Protein AF-A0A151IKV0-F1 (afdb_monomer)

Radius of gyration: 39.83 Å; Cα contacts (8 Å, |Δi|>4): 94; chains: 1; bounding box: 107×79×113 Å

Structure (mmCIF, N/CA/C/O backbone):
data_AF-A0A151IKV0-F1
#
_entry.id   AF-A0A151IKV0-F1
#
loop_
_atom_site.group_PDB
_atom_site.id
_atom_site.type_symbol
_atom_site.label_atom_id
_atom_site.label_alt_id
_atom_site.label_comp_id
_atom_site.label_asym_id
_atom_site.label_entity_id
_atom_site.label_seq_id
_atom_site.pdbx_PDB_ins_code
_atom_site.Cartn_x
_atom_site.Cartn_y
_atom_site.Cartn_z
_atom_site.occupancy
_atom_site.B_iso_or_equiv
_atom_site.auth_seq_id
_atom_site.auth_comp_id
_atom_site.auth_asym_id
_atom_site.auth_atom_id
_atom_site.pdbx_PDB_model_num
ATOM 1 N N . MET A 1 1 ? 5.203 -33.123 4.980 1.00 33.41 1 MET A N 1
ATOM 2 C CA . MET A 1 1 ? 4.782 -33.097 6.396 1.00 33.41 1 MET A CA 1
ATOM 3 C C . MET A 1 1 ? 3.409 -32.440 6.416 1.00 33.41 1 MET A C 1
ATOM 5 O O . MET A 1 1 ? 3.315 -31.278 6.049 1.00 33.41 1 MET A O 1
ATOM 9 N N . TRP A 1 2 ? 2.352 -33.216 6.655 1.00 22.55 2 TRP A N 1
ATOM 10 C CA . TRP A 1 2 ? 0.959 -32.755 6.592 1.00 22.55 2 TRP A CA 1
ATOM 11 C C . TRP A 1 2 ? 0.436 -32.568 8.014 1.00 22.55 2 TRP A C 1
ATOM 13 O O . TRP A 1 2 ? 0.646 -33.454 8.839 1.00 22.55 2 TRP A O 1
ATOM 23 N N . TYR A 1 3 ? -0.274 -31.471 8.279 1.00 24.66 3 TYR A N 1
ATOM 24 C CA . TYR A 1 3 ? -1.087 -31.336 9.486 1.00 24.66 3 TYR A CA 1
ATOM 25 C C . TYR A 1 3 ? -2.562 -31.174 9.124 1.00 24.66 3 TYR A C 1
ATOM 27 O O . TYR A 1 3 ? -2.948 -30.287 8.365 1.00 24.66 3 TYR A O 1
ATOM 35 N N . ARG A 1 4 ? -3.355 -32.087 9.694 1.00 24.44 4 ARG A N 1
ATOM 36 C CA . ARG A 1 4 ? -4.807 -32.025 9.876 1.00 24.44 4 ARG A CA 1
ATOM 37 C C . ARG A 1 4 ? -5.132 -30.881 10.834 1.00 24.44 4 ARG A C 1
ATOM 39 O O . ARG A 1 4 ? -4.551 -30.822 11.914 1.00 24.44 4 ARG A O 1
ATOM 46 N N . ILE A 1 5 ? -6.113 -30.060 10.483 1.00 29.44 5 ILE A N 1
ATOM 47 C CA . ILE A 1 5 ? -6.847 -29.228 11.437 1.00 29.44 5 ILE A CA 1
ATOM 48 C C . ILE A 1 5 ? -8.252 -29.825 11.488 1.00 29.44 5 ILE A C 1
ATOM 50 O O . ILE A 1 5 ? -8.941 -29.850 10.473 1.00 29.44 5 ILE A O 1
ATOM 54 N N . ASN A 1 6 ? -8.611 -30.390 12.641 1.00 31.17 6 ASN A N 1
ATOM 55 C CA . ASN A 1 6 ? -9.988 -30.747 12.961 1.00 31.17 6 ASN A CA 1
ATOM 56 C C . ASN A 1 6 ? -10.741 -29.479 13.375 1.00 31.17 6 ASN A C 1
ATOM 58 O O . ASN A 1 6 ? -10.210 -28.643 14.108 1.00 31.17 6 ASN A O 1
ATOM 62 N N . ASP A 1 7 ? -11.976 -29.393 12.897 1.00 40.66 7 ASP A N 1
ATOM 63 C CA . ASP A 1 7 ? -12.963 -28.355 13.158 1.00 40.66 7 ASP A CA 1
ATOM 64 C C . ASP A 1 7 ? -13.364 -28.260 14.636 1.00 40.66 7 ASP A C 1
ATOM 66 O O . ASP A 1 7 ? -13.471 -29.276 15.323 1.00 40.66 7 ASP A O 1
ATOM 70 N N . ASN A 1 8 ? -13.614 -27.028 15.101 1.00 41.25 8 ASN A N 1
ATOM 71 C CA . ASN A 1 8 ? -14.858 -26.615 15.773 1.00 41.25 8 ASN A CA 1
ATOM 72 C C . ASN A 1 8 ? -14.721 -25.184 16.323 1.00 41.25 8 ASN A C 1
ATOM 74 O O . ASN A 1 8 ? -14.393 -24.991 17.490 1.00 41.25 8 ASN A O 1
ATOM 78 N N . ASN A 1 9 ? -14.936 -24.184 15.457 1.00 38.50 9 ASN A N 1
ATOM 79 C CA . ASN A 1 9 ? -15.701 -22.953 15.732 1.00 38.50 9 ASN A CA 1
ATOM 80 C C . ASN A 1 9 ? -15.569 -21.964 14.553 1.00 38.50 9 ASN A C 1
ATOM 82 O O . ASN A 1 9 ? -14.450 -21.598 14.189 1.00 38.50 9 ASN A O 1
ATOM 86 N N . PRO A 1 10 ? -16.673 -21.479 13.955 1.00 36.62 10 PRO A N 1
ATOM 87 C CA . PRO A 1 10 ? -16.605 -20.447 12.929 1.00 36.62 10 PRO A CA 1
ATOM 88 C C . PRO A 1 10 ? -16.342 -19.080 13.573 1.00 36.62 10 PRO A C 1
ATOM 90 O O . PRO A 1 10 ? -17.184 -18.541 14.292 1.00 36.62 10 PRO A O 1
ATOM 93 N N . ILE A 1 11 ? -15.185 -18.484 13.282 1.00 31.03 11 ILE A N 1
ATOM 94 C CA . ILE A 1 11 ? -14.929 -17.070 13.578 1.00 31.03 11 ILE A CA 1
ATOM 95 C C . ILE A 1 11 ? -15.827 -16.241 12.651 1.00 31.03 11 ILE A C 1
ATOM 97 O O . ILE A 1 11 ? -15.642 -16.225 11.431 1.00 31.03 11 ILE A O 1
ATOM 101 N N . LYS A 1 12 ? -16.833 -15.568 13.221 1.00 33.03 12 LYS A N 1
ATOM 102 C CA . LYS A 1 12 ? -17.686 -14.623 12.492 1.00 33.03 12 LYS A CA 1
ATOM 103 C C . LYS A 1 12 ? -16.872 -13.380 12.125 1.00 33.03 12 LYS A C 1
ATOM 105 O O . LYS A 1 12 ? -16.286 -12.720 12.976 1.00 33.03 12 LYS A O 1
ATOM 110 N N . ILE A 1 13 ? -16.860 -13.058 10.834 1.00 36.31 13 ILE A N 1
ATOM 111 C CA . ILE A 1 13 ? -16.221 -11.875 10.241 1.00 36.31 13 ILE A CA 1
ATOM 112 C C . ILE A 1 13 ? -17.125 -10.649 10.477 1.00 36.31 13 ILE A C 1
ATOM 114 O O . ILE A 1 13 ? -17.682 -10.089 9.535 1.00 36.31 13 ILE A O 1
ATOM 118 N N . SER A 1 14 ? -17.344 -10.262 11.734 1.00 35.88 14 SER A N 1
ATOM 119 C CA . SER A 1 14 ? -18.057 -9.018 12.082 1.00 35.88 14 SER A CA 1
ATOM 120 C C . SER A 1 14 ? -17.182 -7.984 12.793 1.00 35.88 14 SER A C 1
ATOM 122 O O . SER A 1 14 ? -17.560 -6.816 12.837 1.00 35.88 14 SER A O 1
ATOM 124 N N . ASP A 1 15 ? -15.983 -8.352 13.256 1.00 39.25 15 ASP A N 1
ATOM 125 C CA . ASP A 1 15 ? -15.316 -7.568 14.308 1.00 39.25 15 ASP A CA 1
ATOM 126 C C . ASP A 1 15 ? -14.008 -6.874 13.886 1.00 39.25 15 ASP A C 1
ATOM 128 O O . ASP A 1 15 ? -13.234 -6.435 14.731 1.00 39.25 15 ASP A O 1
ATOM 132 N N . LEU A 1 16 ? -13.757 -6.676 12.587 1.00 39.28 16 LEU A N 1
ATOM 133 C CA . LEU A 1 16 ? -12.700 -5.755 12.141 1.00 39.28 16 LEU A CA 1
ATOM 134 C C . LEU A 1 16 ? -13.281 -4.535 11.421 1.00 39.28 16 LEU A C 1
ATOM 136 O O . LEU A 1 16 ? -13.341 -4.469 10.195 1.00 39.28 16 LEU A O 1
ATOM 140 N N . LYS A 1 17 ? -13.665 -3.528 12.215 1.00 38.53 17 LYS A N 1
ATOM 141 C CA . LYS A 1 17 ? -13.793 -2.136 11.767 1.00 38.53 17 LYS A CA 1
ATOM 142 C C . LYS A 1 17 ? -12.600 -1.333 12.283 1.00 38.53 17 LYS A C 1
ATOM 144 O O . LYS A 1 17 ? -12.470 -1.093 13.479 1.00 38.53 17 LYS A O 1
ATOM 149 N N . THR A 1 18 ? -11.760 -0.852 11.372 1.00 35.47 18 THR A N 1
ATOM 150 C CA . THR A 1 18 ? -10.941 0.341 11.621 1.00 35.47 18 THR A CA 1
ATOM 151 C C . THR A 1 18 ? -10.770 1.117 10.318 1.00 35.47 18 THR A C 1
ATOM 153 O O . THR A 1 18 ? -9.923 0.807 9.490 1.00 35.47 18 THR A O 1
ATOM 156 N N . SER A 1 19 ? -11.625 2.121 10.128 1.00 30.11 19 SER A N 1
ATOM 157 C CA . SER A 1 19 ? -11.335 3.326 9.348 1.00 30.11 19 SER A CA 1
ATOM 158 C C . SER A 1 19 ? -12.252 4.432 9.868 1.00 30.11 19 SER A C 1
ATOM 160 O O . SER A 1 19 ? -13.460 4.232 10.002 1.00 30.11 19 SER A O 1
ATOM 162 N N . ILE A 1 20 ? -11.652 5.555 10.250 1.00 41.28 20 ILE A N 1
ATOM 163 C CA . ILE A 1 20 ? -12.289 6.683 10.931 1.00 41.28 20 ILE A CA 1
ATOM 164 C C . ILE A 1 20 ? -13.058 7.506 9.891 1.00 41.28 20 ILE A C 1
ATOM 166 O O . ILE A 1 20 ? -12.527 8.433 9.298 1.00 41.28 20 ILE A O 1
ATOM 170 N N . TYR A 1 21 ? -14.311 7.125 9.666 1.00 35.66 21 TYR A N 1
ATOM 171 C CA . TYR A 1 21 ? -15.413 8.002 9.276 1.00 35.66 21 TYR A CA 1
ATOM 172 C C . TYR A 1 21 ? -16.623 7.491 10.058 1.00 35.66 21 TYR A C 1
ATOM 174 O O . TYR A 1 21 ? -16.994 6.321 9.936 1.00 35.66 21 TYR A O 1
ATOM 182 N N . VAL A 1 22 ? -17.187 8.328 10.930 1.00 36.97 22 VAL A N 1
ATOM 183 C CA . VAL A 1 22 ? -18.320 7.952 11.784 1.00 36.97 22 VAL A CA 1
ATOM 184 C C . VAL A 1 22 ? -19.555 7.788 10.894 1.00 36.97 22 VAL A C 1
ATOM 186 O O . VAL A 1 22 ? -20.248 8.745 10.571 1.00 36.97 22 VAL A O 1
ATOM 189 N N . ARG A 1 23 ? -19.799 6.556 10.441 1.00 37.91 23 ARG A N 1
ATOM 190 C CA . ARG A 1 23 ? -21.009 6.160 9.717 1.00 37.91 23 ARG A CA 1
ATOM 191 C C . ARG A 1 23 ? -22.107 5.887 10.743 1.00 37.91 23 ARG A C 1
ATOM 193 O O . ARG A 1 23 ? -22.170 4.785 11.288 1.00 37.91 23 ARG A O 1
ATOM 200 N N . LEU A 1 24 ? -22.948 6.882 11.012 1.00 40.03 24 LEU A N 1
ATOM 201 C CA . LEU A 1 24 ? -24.154 6.715 11.823 1.00 40.03 24 LEU A CA 1
ATOM 202 C C . LEU A 1 24 ? -25.230 6.051 10.966 1.00 40.03 24 LEU A C 1
ATOM 204 O O . LEU A 1 24 ? -25.897 6.699 10.169 1.00 40.03 24 LEU A O 1
ATOM 208 N N . LYS A 1 25 ? -25.379 4.738 11.117 1.00 35.44 25 LYS A N 1
ATOM 209 C CA . LYS A 1 25 ? -26.582 4.030 10.684 1.00 35.44 25 LYS A CA 1
ATOM 210 C C . LYS A 1 25 ? -27.281 3.572 11.959 1.00 35.44 25 LYS A C 1
ATOM 212 O O . LYS A 1 25 ? -26.890 2.554 12.522 1.00 35.44 25 LYS A O 1
ATOM 217 N N . MET A 1 26 ? -28.212 4.378 12.468 1.00 42.22 26 MET A N 1
ATOM 218 C CA . MET A 1 26 ? -29.041 4.005 13.615 1.00 42.22 26 MET A CA 1
ATOM 219 C C . MET A 1 26 ? -30.428 3.629 13.110 1.00 42.22 26 MET A C 1
ATOM 221 O O . MET A 1 26 ? -31.148 4.450 12.549 1.00 42.22 26 MET A O 1
ATOM 225 N N . GLU A 1 27 ? -30.759 2.354 13.272 1.00 38.59 27 GLU A N 1
ATOM 226 C CA . GLU A 1 27 ? -32.122 1.849 13.156 1.00 38.59 27 GLU A CA 1
ATOM 227 C C . GLU A 1 27 ? -32.886 2.279 14.414 1.00 38.59 27 GLU A C 1
ATOM 229 O O . GLU A 1 27 ? -32.349 2.199 15.517 1.00 38.59 27 GLU A O 1
ATOM 234 N N . ILE A 1 28 ? -34.104 2.792 14.236 1.00 36.06 28 ILE A N 1
ATOM 235 C CA . ILE A 1 28 ? -34.962 3.313 15.308 1.00 36.06 28 ILE A CA 1
ATOM 236 C C . ILE A 1 28 ? -35.413 2.137 16.192 1.00 36.06 28 ILE A C 1
ATOM 238 O O . ILE A 1 28 ? -36.153 1.286 15.693 1.00 36.06 28 ILE A O 1
ATOM 242 N N . PRO A 1 29 ? -35.039 2.067 17.484 1.00 39.53 29 PRO A N 1
ATOM 243 C CA . PRO A 1 29 ? -35.624 1.108 18.406 1.00 39.53 29 PRO A CA 1
ATOM 244 C C . PRO A 1 29 ? -36.923 1.695 18.959 1.00 39.53 29 PRO A C 1
ATOM 246 O O . PRO A 1 29 ? -36.928 2.729 19.629 1.00 39.53 29 PRO A O 1
ATOM 249 N N . THR A 1 30 ? -38.037 1.031 18.680 1.00 48.53 30 THR A N 1
ATOM 250 C CA . THR A 1 30 ? -39.271 1.201 19.441 1.00 48.53 30 THR A CA 1
ATOM 251 C C . THR A 1 30 ? -39.128 0.501 20.795 1.00 48.53 30 THR A C 1
ATOM 253 O O . THR A 1 30 ? -38.858 -0.694 20.845 1.00 48.53 30 THR A O 1
ATOM 256 N N . GLU A 1 31 ? -39.370 1.285 21.847 1.00 47.56 31 GLU A N 1
ATOM 257 C CA . GLU A 1 31 ? -39.742 0.908 23.221 1.00 47.56 31 GLU A CA 1
ATOM 258 C C . GLU A 1 31 ? -38.641 0.667 24.281 1.00 47.56 31 GLU A C 1
ATOM 260 O O . GLU A 1 31 ? -37.915 -0.321 24.313 1.00 47.56 31 GLU A O 1
ATOM 265 N N . SER A 1 32 ? -38.626 1.634 25.211 1.00 55.06 32 SER A N 1
ATOM 266 C CA . SER A 1 32 ? -38.401 1.554 26.662 1.00 55.06 32 SER A CA 1
ATOM 267 C C . SER A 1 32 ? -37.203 0.768 27.208 1.00 55.06 32 SER A C 1
ATOM 269 O O . SER A 1 32 ? -37.326 -0.387 27.603 1.00 55.06 32 SER A O 1
ATOM 271 N N . SER A 1 33 ? -36.105 1.483 27.467 1.00 37.62 33 SER A N 1
ATOM 272 C CA . SER A 1 33 ? -35.294 1.245 28.669 1.00 37.62 33 SER A CA 1
ATOM 273 C C . SER A 1 33 ? -34.490 2.494 29.036 1.00 37.62 33 SER A C 1
ATOM 275 O O . SER A 1 33 ? -33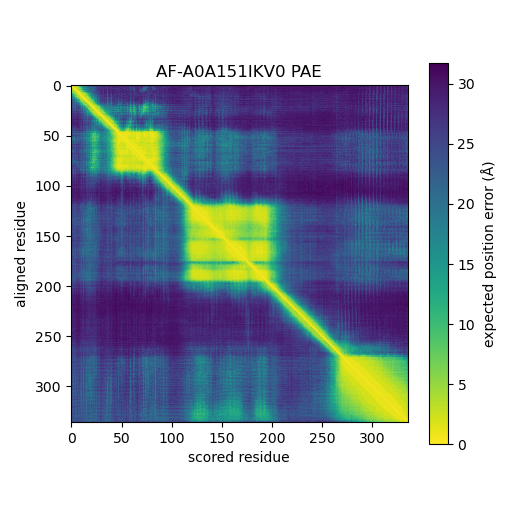.560 2.889 28.337 1.00 37.62 33 SER A O 1
ATOM 277 N N . THR A 1 34 ? -34.859 3.121 30.147 1.00 54.66 34 THR A N 1
ATOM 278 C CA . THR A 1 34 ? -34.087 4.157 30.837 1.00 54.66 34 THR A CA 1
ATOM 279 C C . THR A 1 34 ? -32.813 3.551 31.426 1.00 54.66 34 THR A C 1
ATOM 281 O O . THR A 1 34 ? -32.934 2.610 32.206 1.00 54.66 34 THR A O 1
ATOM 284 N N . ASN A 1 35 ? -31.624 4.089 31.116 1.00 44.78 35 ASN A N 1
ATOM 285 C CA . ASN A 1 35 ? -30.617 4.423 32.138 1.00 44.78 35 ASN A CA 1
ATOM 286 C C . ASN A 1 35 ? -29.324 5.063 31.587 1.00 44.78 35 ASN A C 1
ATOM 288 O O . ASN A 1 35 ? -28.574 4.462 30.828 1.00 44.78 35 ASN A O 1
ATOM 292 N N . VAL A 1 36 ? -29.081 6.282 32.085 1.00 47.91 36 VAL A N 1
ATOM 293 C CA . VAL A 1 36 ? -27.838 6.788 32.699 1.00 47.91 36 VAL A CA 1
ATOM 294 C C . VAL A 1 36 ? -26.518 6.515 31.965 1.00 47.91 36 VAL A C 1
ATOM 296 O O . VAL A 1 36 ? -25.742 5.658 32.364 1.00 47.91 36 VAL A O 1
ATOM 299 N N . PHE A 1 37 ? -26.199 7.361 30.983 1.00 37.16 37 PHE A N 1
ATOM 300 C CA . PHE A 1 37 ? -24.819 7.727 30.636 1.00 37.16 37 PHE A CA 1
ATOM 301 C C . PHE A 1 37 ? -24.794 9.176 30.129 1.00 37.16 37 PHE A C 1
ATOM 303 O O . PHE A 1 37 ? -24.707 9.434 28.937 1.00 37.16 37 PHE A O 1
ATOM 310 N N . ASN A 1 38 ? -24.897 10.135 31.050 1.00 45.69 38 ASN A N 1
ATOM 311 C CA . ASN A 1 38 ? -24.675 11.552 30.764 1.00 45.69 38 ASN A CA 1
ATOM 312 C C . ASN A 1 38 ? -23.641 12.093 31.744 1.00 45.69 38 ASN A C 1
ATOM 314 O O . ASN A 1 38 ? -23.952 12.269 32.919 1.00 45.69 38 ASN A O 1
ATOM 318 N N . ASN A 1 39 ? -22.426 12.319 31.246 1.00 48.91 39 ASN A N 1
ATOM 319 C CA . ASN A 1 39 ? -21.526 13.430 31.582 1.00 48.91 39 ASN A CA 1
ATOM 320 C C . ASN A 1 39 ? -20.085 13.020 31.281 1.00 48.91 39 ASN A C 1
ATOM 322 O O . ASN A 1 39 ? -19.562 12.149 31.959 1.00 48.91 39 ASN A O 1
ATOM 326 N N . ILE A 1 40 ? -19.482 13.661 30.275 1.00 40.81 40 ILE A N 1
ATOM 327 C CA . ILE A 1 40 ? -18.113 14.221 30.209 1.00 40.81 40 ILE A CA 1
ATOM 328 C C . ILE A 1 40 ? -17.998 14.797 28.785 1.00 40.81 40 ILE A C 1
ATOM 330 O O . ILE A 1 40 ? -17.369 14.204 27.932 1.00 40.81 40 ILE A O 1
ATOM 334 N N . PHE A 1 41 ? -18.698 15.891 28.478 1.00 41.53 41 PHE A N 1
ATOM 335 C CA . PHE A 1 41 ? -18.420 16.774 27.328 1.00 41.53 41 PHE A CA 1
ATOM 336 C C . PHE A 1 41 ? -19.213 18.065 27.550 1.00 41.53 41 PHE A C 1
ATOM 338 O O . PHE A 1 41 ? -20.260 18.295 26.959 1.00 41.53 41 PHE A O 1
ATOM 345 N N . SER A 1 42 ? -18.739 18.892 28.482 1.00 47.62 42 SER A N 1
ATOM 346 C CA . SER A 1 42 ? -19.300 20.222 28.707 1.00 47.62 42 SER A CA 1
ATOM 347 C C . SER A 1 42 ? -18.309 21.281 28.240 1.00 47.62 42 SER A C 1
ATOM 349 O O . SER A 1 42 ? -17.202 21.356 28.769 1.00 47.62 42 SER A O 1
ATOM 351 N N . LYS A 1 43 ? -18.802 22.140 27.336 1.00 50.09 43 LYS A N 1
ATOM 352 C CA . LYS A 1 43 ? -18.314 23.479 26.949 1.00 50.09 43 LYS A CA 1
ATOM 353 C C . LYS A 1 43 ? -17.311 23.589 25.791 1.00 50.09 43 LYS A C 1
ATOM 355 O O . LYS A 1 43 ? -16.200 24.077 25.958 1.00 50.09 43 LYS A O 1
ATOM 360 N N . ALA A 1 44 ? -17.815 23.345 24.588 1.00 48.78 44 ALA A N 1
ATOM 361 C CA . ALA A 1 44 ? -17.970 24.403 23.588 1.00 48.78 44 ALA A CA 1
ATOM 362 C C . ALA A 1 44 ? -19.363 24.210 22.968 1.00 48.78 44 ALA A C 1
ATOM 364 O O . ALA A 1 44 ? -19.779 23.073 22.764 1.00 48.78 44 ALA A O 1
ATOM 365 N N . ASN A 1 45 ? -20.131 25.283 22.778 1.00 62.34 45 ASN A N 1
ATOM 366 C CA . ASN A 1 45 ? -21.438 25.204 22.123 1.00 62.34 45 ASN A CA 1
ATOM 367 C C . ASN A 1 45 ? -21.207 24.950 20.627 1.00 62.34 45 ASN A C 1
ATOM 369 O O . ASN A 1 45 ? -21.194 25.889 19.835 1.00 62.34 45 ASN A O 1
ATOM 373 N N . ASP A 1 46 ? -20.966 23.694 20.266 1.00 81.44 46 ASP A N 1
ATOM 374 C CA . ASP A 1 46 ? -20.821 23.245 18.885 1.00 81.44 46 ASP A CA 1
ATOM 375 C C . ASP A 1 46 ? -22.217 23.166 18.250 1.00 81.44 46 ASP A C 1
ATOM 377 O O . ASP A 1 46 ? -22.839 22.108 18.161 1.00 81.44 46 ASP A O 1
ATOM 381 N N . SER A 1 47 ? -22.758 24.331 17.884 1.00 90.44 47 SER A N 1
ATOM 382 C CA . SER A 1 47 ? -24.009 24.432 17.135 1.00 90.44 47 SER A CA 1
ATOM 383 C C . SER A 1 47 ? -23.792 23.897 15.718 1.00 90.44 47 SER A C 1
ATOM 385 O O . SER A 1 47 ? -23.064 24.497 14.923 1.00 90.44 47 SER A O 1
ATOM 387 N N . LEU A 1 48 ? -24.445 22.789 15.377 1.00 96.19 48 LEU A N 1
ATOM 388 C CA . LEU A 1 48 ? -24.377 22.194 14.043 1.00 96.19 48 LEU A CA 1
ATOM 389 C C . LEU A 1 48 ? -25.232 23.025 13.082 1.00 96.19 48 LEU A C 1
ATOM 391 O O . LEU A 1 48 ? -26.331 23.431 13.441 1.00 96.19 48 LEU A O 1
ATOM 395 N N . THR A 1 49 ? -24.789 23.263 11.848 1.00 97.12 49 THR A N 1
ATOM 396 C CA . THR A 1 49 ? -25.582 24.040 10.870 1.00 97.12 49 THR A CA 1
ATOM 397 C C . THR A 1 49 ? -26.032 23.163 9.708 1.00 97.12 49 THR A C 1
ATOM 399 O O . THR A 1 49 ? -25.220 22.504 9.060 1.00 97.12 49 THR A O 1
ATOM 402 N N . CYS A 1 50 ? -27.322 23.157 9.372 1.00 97.75 50 CYS A N 1
ATOM 403 C CA . CYS A 1 50 ? -27.805 22.449 8.187 1.00 97.75 50 CYS A CA 1
ATOM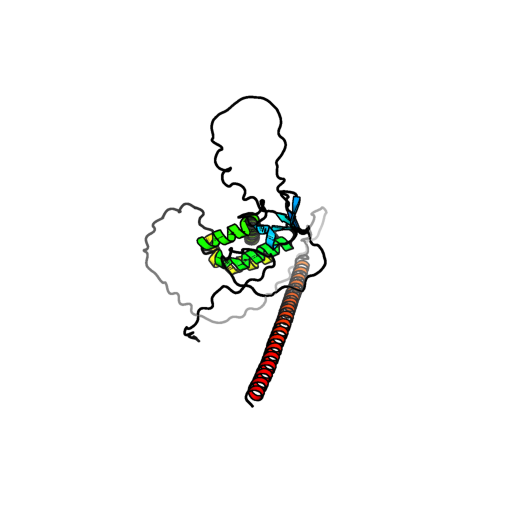 404 C C . CYS A 1 50 ? -27.402 23.187 6.896 1.00 97.75 50 CYS A C 1
ATOM 406 O O . CYS A 1 50 ? -27.773 24.341 6.678 1.00 97.75 50 CYS A O 1
ATOM 408 N N . LYS A 1 51 ? -26.715 22.513 5.964 1.00 97.25 51 LYS A N 1
ATOM 409 C CA . LYS A 1 51 ? -26.299 23.110 4.679 1.00 97.25 51 LYS A CA 1
ATOM 410 C C . LYS A 1 51 ? -27.476 23.586 3.825 1.00 97.25 51 LYS A C 1
ATOM 412 O O . LYS A 1 51 ? -27.317 24.570 3.102 1.00 97.25 51 LYS A O 1
ATOM 417 N N . HIS A 1 52 ? -28.604 22.875 3.914 1.00 96.12 52 HIS A N 1
ATOM 418 C CA . HIS A 1 52 ? -29.778 23.005 3.044 1.00 96.12 52 HIS A CA 1
ATOM 419 C C . HIS A 1 52 ? -30.719 24.136 3.467 1.00 96.12 52 HIS A C 1
ATOM 421 O O . HIS A 1 52 ? -31.109 24.933 2.624 1.00 96.12 52 HIS A O 1
ATOM 427 N N . CYS A 1 53 ? -31.057 24.236 4.756 1.00 96.94 53 CYS A N 1
ATOM 428 C CA . CYS A 1 53 ? -31.970 25.269 5.271 1.00 96.94 53 CYS A CA 1
ATOM 429 C C . CYS A 1 53 ? -31.288 26.343 6.132 1.00 96.94 53 CYS A C 1
ATOM 431 O O . CYS A 1 53 ? -31.944 27.312 6.493 1.00 96.94 53 CYS A O 1
ATOM 433 N N . LYS A 1 54 ? -29.996 26.184 6.457 1.00 97.25 54 LYS A N 1
ATOM 434 C CA . LYS A 1 54 ? -29.224 27.069 7.352 1.00 97.25 54 LYS A CA 1
ATOM 435 C C . LYS A 1 54 ? -29.724 27.137 8.800 1.00 97.25 54 LYS A C 1
ATOM 437 O O . LYS A 1 54 ? -29.241 27.971 9.556 1.00 97.25 54 LYS A O 1
ATOM 442 N N . GLU A 1 55 ? -30.637 26.255 9.203 1.00 97.69 55 GLU A N 1
ATOM 443 C CA . GLU A 1 55 ? -31.057 26.131 10.603 1.00 97.69 55 GLU A CA 1
ATOM 444 C C . GLU A 1 55 ? -29.919 25.543 11.447 1.00 97.69 55 GLU A C 1
ATOM 446 O O . GLU A 1 55 ? -29.197 24.644 10.996 1.00 97.69 55 GLU A O 1
ATOM 451 N N . MET A 1 56 ? -29.758 26.076 12.659 1.00 96.75 56 MET A N 1
ATOM 452 C CA . MET A 1 56 ? -28.859 25.511 13.661 1.00 96.75 56 MET A CA 1
ATOM 453 C C . MET A 1 56 ? -29.548 24.338 14.362 1.00 96.75 56 MET A C 1
ATOM 455 O O . MET A 1 56 ? -30.749 24.384 14.621 1.00 96.75 56 MET A O 1
ATOM 459 N N . ILE A 1 57 ? -28.789 23.284 14.640 1.00 96.81 57 ILE A N 1
ATOM 460 C CA . ILE A 1 57 ? -29.238 22.066 15.303 1.00 96.81 57 ILE A CA 1
ATOM 461 C C . ILE A 1 57 ? -28.435 21.935 16.596 1.00 96.81 57 ILE A C 1
ATOM 463 O O . ILE A 1 57 ? -27.211 21.798 16.567 1.00 96.81 57 ILE A O 1
ATOM 467 N N . ASP A 1 58 ? -29.142 21.974 17.722 1.00 94.69 58 ASP A N 1
ATOM 468 C CA . ASP A 1 58 ? -28.537 22.073 19.056 1.00 94.69 58 ASP A CA 1
ATOM 469 C C . ASP A 1 58 ? -27.899 20.760 19.547 1.00 94.69 58 ASP A C 1
ATOM 471 O O . ASP A 1 58 ? -27.105 20.767 20.483 1.00 94.69 58 ASP A O 1
ATOM 475 N N . SER A 1 59 ? -28.241 19.620 18.935 1.00 93.75 59 SER A N 1
ATOM 476 C CA . SER A 1 59 ? -27.681 18.305 19.272 1.00 93.75 59 SER A CA 1
ATOM 477 C C . SER A 1 59 ? -27.717 17.341 18.084 1.00 93.75 59 SER A C 1
ATOM 479 O O . SER A 1 59 ? -28.634 17.372 17.257 1.00 93.75 59 SER A O 1
ATOM 481 N N . PHE A 1 60 ? -26.754 16.416 18.043 1.00 92.81 60 PHE A N 1
ATOM 482 C CA . PHE A 1 60 ? -26.736 15.303 17.092 1.00 92.81 60 PHE A CA 1
ATOM 483 C C . PHE A 1 60 ? -27.985 14.415 17.168 1.00 92.81 60 PHE A C 1
ATOM 485 O O . PHE A 1 60 ? -28.397 13.873 16.143 1.00 92.81 60 PHE A O 1
ATOM 492 N N . ASP A 1 61 ? -28.630 14.317 18.333 1.00 94.56 61 ASP A N 1
ATOM 493 C CA . ASP A 1 61 ? -29.824 13.479 18.523 1.00 94.56 61 ASP A CA 1
ATOM 494 C C . ASP A 1 61 ? -31.036 13.977 17.716 1.00 94.56 61 ASP A C 1
ATOM 496 O O . ASP A 1 61 ? -31.941 13.207 17.392 1.00 94.56 61 ASP A O 1
ATOM 500 N N . VAL A 1 62 ? -31.043 15.264 17.348 1.00 95.25 62 VAL A N 1
ATOM 501 C CA . VAL A 1 62 ? -32.132 15.906 16.593 1.00 95.25 62 VAL A CA 1
ATOM 502 C C . VAL A 1 62 ? -31.899 15.819 15.077 1.00 95.25 62 VAL A C 1
ATOM 504 O O . VAL A 1 62 ? -32.823 16.016 14.287 1.00 95.25 62 VAL A O 1
ATOM 507 N N . VAL A 1 63 ? -30.688 15.460 14.633 1.00 95.62 63 VAL A N 1
ATOM 508 C CA . VAL A 1 63 ? -30.330 15.377 13.204 1.00 95.62 63 VAL A CA 1
ATOM 509 C C . VAL A 1 63 ? -31.257 14.443 12.407 1.00 95.62 63 VAL A C 1
ATOM 511 O O . VAL A 1 63 ? -31.693 14.858 11.332 1.00 95.62 63 VAL A O 1
ATOM 514 N N . PRO A 1 64 ? -31.648 13.247 12.896 1.00 95.25 64 PRO A N 1
ATOM 515 C CA . PRO A 1 64 ? -32.584 12.375 12.176 1.00 95.25 64 PRO A CA 1
ATOM 516 C C . PRO A 1 64 ? -34.010 12.936 12.075 1.00 95.25 64 PRO A C 1
ATOM 518 O O . PRO A 1 64 ? -34.756 12.562 11.172 1.00 95.25 64 PRO A O 1
ATOM 521 N N . GLN A 1 65 ? -34.395 13.821 12.998 1.00 96.25 65 GLN A N 1
ATOM 522 C CA . GLN A 1 65 ? -35.721 14.447 13.044 1.00 96.25 65 GLN A CA 1
ATOM 523 C C . GLN A 1 65 ? -35.788 15.714 12.179 1.00 96.25 65 GLN A C 1
ATOM 525 O O . GLN A 1 65 ? -36.868 16.203 11.848 1.00 96.25 65 GLN A O 1
ATOM 530 N N . HIS A 1 66 ? -34.635 16.253 11.787 1.00 96.88 66 HIS A N 1
ATOM 531 C CA . HIS A 1 66 ? -34.546 17.473 11.007 1.00 96.88 66 HIS A CA 1
ATOM 532 C C . HIS A 1 66 ? -35.038 17.252 9.563 1.00 96.88 66 HIS A C 1
ATOM 534 O O . HIS A 1 66 ? -34.548 16.383 8.840 1.00 96.88 66 HIS A O 1
ATOM 540 N N . ARG A 1 67 ? -35.963 18.104 9.098 1.00 97.31 67 ARG A N 1
ATOM 541 C CA . ARG A 1 67 ? -36.675 18.000 7.803 1.00 97.31 67 ARG A CA 1
ATOM 542 C C . ARG A 1 67 ? -35.801 17.718 6.572 1.00 97.31 67 ARG A C 1
ATOM 544 O O . ARG A 1 67 ? -36.242 17.050 5.643 1.00 97.31 67 ARG A O 1
ATOM 551 N N . CYS A 1 68 ? -34.561 18.211 6.540 1.00 97.00 68 CYS A N 1
ATOM 552 C CA . CYS A 1 68 ? -33.642 17.993 5.414 1.00 97.00 68 CYS A CA 1
ATOM 553 C C . CYS A 1 68 ? -33.012 16.587 5.366 1.00 97.00 68 CYS A C 1
ATOM 555 O O . CYS A 1 68 ? -32.442 16.229 4.331 1.00 97.00 68 CYS A O 1
ATOM 557 N N . PHE A 1 69 ? -33.098 15.823 6.458 1.00 96.44 69 PHE A N 1
ATOM 558 C CA . PHE A 1 69 ? -32.328 14.602 6.703 1.00 96.44 69 PHE A CA 1
ATOM 559 C C . PHE A 1 69 ? -33.180 13.358 6.992 1.00 96.44 69 PHE A C 1
ATOM 561 O O . PHE A 1 69 ? -32.634 12.260 7.058 1.00 96.44 69 PHE A O 1
ATOM 568 N N . ILE A 1 70 ? -34.504 13.498 7.109 1.00 95.25 70 ILE A N 1
ATOM 569 C CA . ILE A 1 70 ? -35.411 12.363 7.329 1.00 95.25 70 ILE A CA 1
ATOM 570 C C . ILE A 1 70 ? -35.221 11.326 6.213 1.00 95.25 70 ILE A C 1
ATOM 572 O O . ILE A 1 70 ? -35.412 11.623 5.031 1.00 95.25 70 ILE A O 1
ATOM 576 N N . GLY A 1 71 ? -34.831 10.111 6.607 1.00 92.75 71 GLY A N 1
ATOM 577 C CA . GLY A 1 71 ? -34.624 8.980 5.700 1.00 92.75 71 GLY A CA 1
ATOM 578 C C . GLY A 1 71 ? -33.408 9.103 4.777 1.00 92.75 71 GLY A C 1
ATOM 579 O O . GLY A 1 71 ? -33.362 8.410 3.763 1.00 92.75 71 GLY A O 1
ATOM 580 N N . LYS A 1 72 ? -32.448 9.988 5.079 1.00 94.75 72 LYS A N 1
ATOM 581 C CA . LYS A 1 72 ? -31.255 10.216 4.248 1.00 94.75 72 LYS A CA 1
ATOM 582 C C . LYS A 1 72 ? -29.977 10.039 5.054 1.00 94.75 72 LYS A C 1
ATOM 584 O O . LYS A 1 72 ? -29.937 10.345 6.241 1.00 94.75 72 LYS A O 1
ATOM 589 N N . ASP A 1 73 ? -28.917 9.605 4.379 1.00 93.69 73 ASP A N 1
ATOM 590 C CA . ASP A 1 73 ? -27.580 9.571 4.967 1.00 93.69 73 ASP A CA 1
ATOM 591 C C . ASP A 1 73 ? -27.051 11.008 5.139 1.00 93.69 73 ASP A C 1
ATOM 593 O O . ASP A 1 73 ? -27.018 11.801 4.188 1.00 93.69 73 ASP A O 1
ATOM 597 N N . VAL A 1 74 ? -26.649 11.347 6.367 1.00 95.56 74 VAL A N 1
ATOM 598 C CA . VAL A 1 74 ? -26.155 12.680 6.744 1.00 95.56 74 VAL A CA 1
ATOM 599 C C . VAL A 1 74 ? -24.649 12.640 6.962 1.00 95.56 74 VAL A C 1
ATOM 601 O O . VAL A 1 74 ? -24.126 11.776 7.664 1.00 95.56 74 VAL A O 1
ATOM 604 N N . PHE A 1 75 ? -23.958 13.615 6.386 1.00 95.62 75 PHE A N 1
ATOM 605 C CA . PHE A 1 75 ? -22.520 13.814 6.505 1.00 95.62 75 PHE A CA 1
ATOM 606 C C . PHE A 1 75 ? -22.240 15.169 7.156 1.00 95.62 75 PHE A C 1
ATOM 608 O O . PHE A 1 75 ? -23.035 16.096 7.022 1.00 95.62 75 PHE A O 1
ATOM 615 N N . MET A 1 76 ? -21.103 15.292 7.838 1.00 96.12 76 MET A N 1
ATOM 616 C CA . MET A 1 76 ? -20.642 16.535 8.459 1.00 96.12 76 MET A CA 1
ATOM 617 C C . MET A 1 76 ? -19.286 16.932 7.876 1.00 96.12 76 MET A C 1
ATOM 619 O O . MET A 1 76 ? -18.411 16.078 7.719 1.00 96.12 76 MET A O 1
ATOM 623 N N . ASP A 1 77 ? -19.110 18.211 7.545 1.00 94.25 77 ASP A N 1
ATOM 624 C CA . ASP A 1 77 ? -17.815 18.755 7.124 1.00 94.25 77 ASP A CA 1
ATOM 625 C C . ASP A 1 77 ? -16.996 19.337 8.295 1.00 94.25 77 ASP A C 1
ATOM 627 O O . ASP A 1 77 ? -17.395 19.288 9.457 1.00 94.25 77 ASP A O 1
ATOM 631 N N . ALA A 1 78 ? -15.816 19.887 7.988 1.00 92.44 78 ALA A N 1
ATOM 632 C CA . ALA A 1 78 ? -14.917 20.483 8.981 1.00 92.44 78 ALA A CA 1
ATOM 633 C C . ALA A 1 78 ? -15.488 21.743 9.661 1.00 92.44 78 ALA A C 1
ATOM 635 O O . ALA A 1 78 ? -15.003 22.129 10.720 1.00 92.44 78 ALA A O 1
ATOM 636 N N . ASN A 1 79 ? -16.518 22.361 9.075 1.00 93.75 79 ASN A N 1
ATOM 637 C CA . ASN A 1 79 ? -17.168 23.566 9.585 1.00 93.75 79 ASN A CA 1
ATOM 638 C C . ASN A 1 79 ? -18.451 23.226 10.358 1.00 93.75 79 ASN A C 1
ATOM 640 O O . ASN A 1 79 ? -19.356 24.056 10.427 1.00 93.75 79 ASN A O 1
ATOM 644 N N . GLN A 1 80 ? -18.571 21.991 10.867 1.00 94.56 80 GLN A N 1
ATOM 645 C CA . GLN A 1 80 ? -19.761 21.501 11.574 1.00 94.56 80 GLN A CA 1
ATOM 646 C C . GLN A 1 80 ? -21.057 21.666 10.752 1.00 94.56 80 GLN A C 1
ATOM 648 O O . GLN A 1 80 ? -22.158 21.804 11.292 1.00 94.56 80 GLN A O 1
ATOM 653 N N . THR A 1 81 ? -20.940 21.669 9.418 1.00 95.69 81 THR A N 1
ATOM 654 C CA . THR A 1 81 ? -22.080 21.822 8.518 1.00 95.69 81 THR A CA 1
ATOM 655 C C . THR A 1 81 ? -22.559 20.449 8.059 1.00 95.69 81 THR A C 1
ATOM 657 O O . THR A 1 81 ? -21.803 19.663 7.482 1.00 95.69 81 THR A O 1
ATOM 660 N N . LEU A 1 82 ? -23.837 20.161 8.298 1.00 96.88 82 LEU A N 1
ATOM 661 C CA . LEU A 1 82 ? -24.479 18.896 7.952 1.00 96.88 82 LEU A CA 1
ATOM 662 C C . LEU A 1 82 ? -25.042 18.935 6.528 1.00 96.88 82 LEU A C 1
ATOM 664 O O . LEU A 1 82 ? -25.755 19.871 6.155 1.00 96.88 82 LEU A O 1
ATOM 668 N N . PHE A 1 83 ? -24.767 17.913 5.721 1.00 96.81 83 PHE A N 1
ATOM 669 C CA . PHE A 1 83 ? -25.258 17.798 4.349 1.00 96.81 83 PHE A CA 1
ATOM 670 C C . PHE A 1 83 ? -25.595 16.351 3.970 1.00 96.81 83 PHE A C 1
ATOM 672 O O . PHE A 1 83 ? -24.961 15.407 4.422 1.00 96.81 83 PHE A O 1
ATOM 679 N N . LYS A 1 84 ? -26.596 16.183 3.101 1.00 95.38 84 LYS A N 1
ATOM 680 C CA . LYS A 1 84 ? -26.884 14.934 2.378 1.00 95.38 84 LYS A CA 1
ATOM 681 C C . LYS A 1 84 ? -26.167 14.937 1.026 1.00 95.38 84 LYS A C 1
ATOM 683 O O . LYS A 1 84 ? -26.011 16.004 0.423 1.00 95.38 84 LYS A O 1
ATOM 688 N N . ILE A 1 85 ? -25.769 13.762 0.552 1.00 91.75 85 ILE A N 1
ATOM 689 C CA . ILE A 1 85 ? -25.390 13.560 -0.849 1.00 91.75 85 ILE A CA 1
ATOM 690 C C . ILE A 1 85 ? -26.697 13.337 -1.605 1.00 91.75 85 ILE A C 1
ATOM 692 O O . ILE A 1 85 ? -27.456 12.431 -1.273 1.00 91.75 85 ILE A O 1
ATOM 696 N N . GLU A 1 86 ? -27.002 14.210 -2.558 1.00 86.19 86 GLU A N 1
ATOM 697 C CA . GLU A 1 86 ? -28.079 13.939 -3.504 1.00 86.19 86 GLU A CA 1
ATOM 698 C C . GLU A 1 86 ? -27.559 12.843 -4.427 1.00 86.19 86 GLU A C 1
ATOM 700 O O . GLU A 1 86 ? -26.573 13.045 -5.137 1.00 86.19 86 GLU A O 1
ATOM 705 N N . GLU A 1 87 ? -28.149 11.650 -4.322 1.00 79.25 87 GLU A N 1
ATOM 706 C CA . GLU A 1 87 ? -27.979 10.621 -5.339 1.00 79.25 87 GLU A CA 1
ATOM 707 C C . GLU A 1 87 ? -28.372 11.288 -6.655 1.00 79.25 87 GLU A C 1
ATOM 709 O O . GLU A 1 87 ? -29.496 11.765 -6.801 1.00 79.25 87 GLU A O 1
ATOM 714 N N . ALA A 1 88 ? -27.398 11.461 -7.550 1.00 63.19 88 ALA A N 1
ATOM 715 C CA . ALA A 1 88 ? -27.677 11.979 -8.873 1.00 63.19 88 ALA A CA 1
ATOM 716 C C . ALA A 1 88 ? -28.718 11.039 -9.482 1.00 63.19 88 ALA A C 1
ATOM 718 O O . ALA A 1 88 ? -28.446 9.847 -9.584 1.00 63.19 88 ALA A O 1
ATOM 719 N N . ASP A 1 89 ? -29.907 11.555 -9.801 1.00 53.41 89 ASP A N 1
ATOM 720 C CA . ASP A 1 89 ? -30.979 10.767 -10.402 1.00 53.41 89 ASP A CA 1
ATOM 721 C C . ASP A 1 89 ? -30.416 10.021 -11.621 1.00 53.41 89 ASP A C 1
ATOM 723 O O . ASP A 1 89 ? -30.161 10.606 -12.677 1.00 53.41 89 ASP A O 1
ATOM 727 N N . ASP A 1 90 ? -30.243 8.705 -11.485 1.00 55.19 90 ASP A N 1
ATOM 728 C CA . ASP A 1 90 ? -29.730 7.805 -12.527 1.00 55.19 90 ASP A CA 1
ATOM 729 C C . ASP A 1 90 ? -30.661 7.736 -13.764 1.00 55.19 90 ASP A C 1
ATOM 731 O O . ASP A 1 90 ? -30.369 7.061 -14.751 1.00 55.19 90 ASP A O 1
ATOM 735 N N . ASN A 1 91 ? -31.773 8.477 -13.755 1.00 51.41 91 ASN A N 1
ATOM 736 C CA . ASN A 1 91 ? -32.787 8.498 -14.805 1.00 51.41 91 ASN A CA 1
ATOM 737 C C . ASN A 1 91 ? -32.519 9.501 -15.943 1.00 51.41 91 ASN A C 1
ATOM 739 O O . ASN A 1 91 ? -33.281 9.521 -16.907 1.00 51.41 91 ASN A O 1
ATOM 743 N N . GLN A 1 92 ? -31.444 10.300 -15.901 1.00 46.72 92 GLN A N 1
ATOM 744 C CA . GLN A 1 92 ? -31.144 11.286 -16.958 1.00 46.72 92 GLN A CA 1
ATOM 745 C C . GLN A 1 92 ? -30.114 10.823 -18.013 1.00 46.72 92 GLN A C 1
ATOM 747 O O . GLN A 1 92 ? -29.549 11.650 -18.724 1.00 46.72 92 GLN A O 1
ATOM 752 N N . TRP A 1 93 ? -29.864 9.513 -18.155 1.00 44.44 93 TRP A N 1
ATOM 753 C CA . TRP A 1 93 ? -28.926 8.969 -19.161 1.00 44.44 93 TRP A CA 1
ATOM 754 C C . TRP A 1 93 ? -29.571 8.211 -20.332 1.00 44.44 93 TRP A C 1
ATOM 756 O O . TRP A 1 93 ? -28.862 7.739 -21.220 1.00 44.44 93 TRP A O 1
ATOM 766 N N . HIS A 1 94 ? -30.901 8.149 -20.409 1.00 41.53 94 HIS A N 1
ATOM 767 C CA . HIS A 1 94 ? -31.610 7.553 -21.543 1.00 41.53 94 HIS A CA 1
ATOM 768 C C . HIS A 1 94 ? -32.589 8.547 -22.163 1.00 41.53 94 HIS A C 1
ATOM 770 O O . HIS A 1 94 ? -33.753 8.540 -21.804 1.00 41.53 94 HIS A O 1
ATOM 776 N N . MET A 1 95 ? -32.112 9.388 -23.084 1.00 35.62 95 MET A N 1
ATOM 777 C CA . MET A 1 95 ? -32.823 9.839 -24.294 1.00 35.62 95 MET A CA 1
ATOM 778 C C . MET A 1 95 ? -31.931 10.854 -25.034 1.00 35.62 95 MET A C 1
ATOM 780 O O . MET A 1 95 ? -32.080 12.060 -24.874 1.00 35.62 95 MET A O 1
ATOM 784 N N . ILE A 1 96 ? -31.011 10.377 -25.875 1.00 35.03 96 ILE A N 1
ATOM 785 C CA . ILE A 1 96 ? -30.634 11.133 -27.078 1.00 35.03 96 ILE A CA 1
ATOM 786 C C . ILE A 1 96 ? -30.825 10.168 -28.241 1.00 35.03 96 ILE A C 1
ATOM 788 O O . ILE A 1 96 ? -30.030 9.259 -28.466 1.00 35.03 96 ILE A O 1
ATOM 792 N N . ASN A 1 97 ? -31.983 10.331 -28.870 1.00 31.88 97 ASN A N 1
ATOM 793 C CA . ASN A 1 97 ? -32.444 9.626 -30.048 1.00 31.88 97 ASN A CA 1
ATOM 794 C C . ASN A 1 97 ? -31.843 10.311 -31.283 1.00 31.88 97 ASN A C 1
ATOM 796 O O . ASN A 1 97 ? -31.883 11.537 -31.395 1.00 31.88 97 ASN A O 1
ATOM 800 N N . GLU A 1 98 ? -31.289 9.519 -32.195 1.00 42.81 98 GLU A N 1
ATOM 801 C CA . GLU A 1 98 ? -30.933 9.951 -33.544 1.00 42.81 98 GLU A CA 1
ATOM 802 C C . GLU A 1 98 ? -32.225 10.243 -34.319 1.00 42.81 98 GLU A C 1
ATOM 804 O O . GLU A 1 98 ? -33.107 9.389 -34.341 1.00 42.81 98 GLU A O 1
ATOM 809 N N . ASN A 1 99 ? -32.352 11.436 -34.919 1.00 42.62 99 ASN A N 1
ATOM 810 C CA . ASN A 1 99 ? -32.919 11.656 -36.260 1.00 42.62 99 ASN A CA 1
ATOM 811 C C . ASN A 1 99 ? -32.970 13.157 -36.635 1.00 42.62 99 ASN A C 1
ATOM 813 O O . ASN A 1 99 ? -33.833 13.894 -36.171 1.00 42.62 99 ASN A O 1
ATOM 817 N N . ASN A 1 100 ? -32.137 13.504 -37.624 1.00 38.59 100 ASN A N 1
ATOM 818 C CA . ASN A 1 100 ? -32.380 14.477 -38.704 1.00 38.59 100 ASN A CA 1
ATOM 819 C C . ASN A 1 100 ? -32.259 16.010 -38.471 1.00 38.59 100 ASN A C 1
ATOM 821 O O . ASN A 1 100 ? -32.204 16.466 -37.334 1.00 38.59 100 ASN A O 1
ATOM 825 N N . PRO A 1 101 ? -32.056 16.791 -39.568 1.00 55.12 101 PRO A N 1
ATOM 826 C CA . PRO A 1 101 ? -31.014 17.816 -39.653 1.00 55.12 101 PRO A CA 1
ATOM 827 C C . PRO A 1 101 ? -31.539 19.242 -39.916 1.00 55.12 101 PRO A C 1
ATOM 829 O O . PRO A 1 101 ? -32.691 19.427 -40.282 1.00 55.12 101 PRO A O 1
ATOM 832 N N . LEU A 1 102 ? -30.596 20.19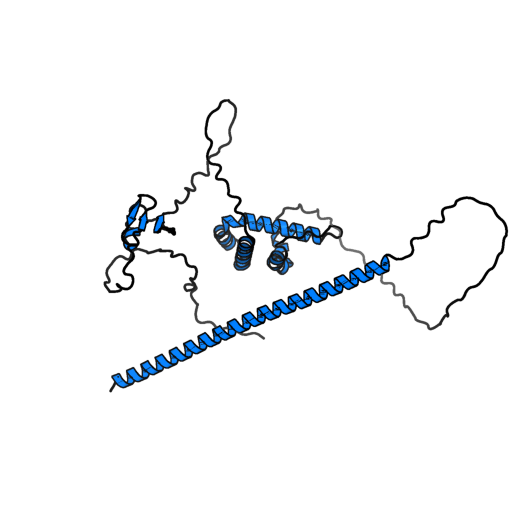5 -39.880 1.00 39.97 102 LEU A N 1
ATOM 833 C CA . LEU A 1 102 ? -30.629 21.514 -40.534 1.00 39.97 102 LEU A CA 1
ATOM 834 C C . LEU A 1 102 ? -31.649 22.532 -39.974 1.00 39.97 102 LEU A C 1
ATOM 836 O O . LEU A 1 102 ? -32.826 22.478 -40.292 1.00 39.97 102 LEU A O 1
ATOM 840 N N . GLU A 1 103 ? -31.181 23.518 -39.201 1.00 34.88 103 GLU A N 1
ATOM 841 C CA . GLU A 1 103 ? -31.091 24.932 -39.615 1.00 34.88 103 GLU A CA 1
ATOM 842 C C . GLU A 1 103 ? -30.640 25.853 -38.460 1.00 34.88 103 GLU A C 1
ATOM 844 O O . GLU A 1 103 ? -30.489 25.446 -37.313 1.00 34.88 103 GLU A O 1
ATOM 849 N N . ASN A 1 104 ? -30.304 27.071 -38.869 1.00 38.81 104 ASN A N 1
ATOM 850 C CA . ASN A 1 104 ? -29.559 28.161 -38.250 1.00 38.81 104 ASN A CA 1
ATOM 851 C C . ASN A 1 104 ? -29.976 28.704 -36.864 1.00 38.81 104 ASN A C 1
ATOM 853 O O . ASN A 1 104 ? -31.112 28.605 -36.425 1.00 38.81 104 ASN A O 1
ATOM 857 N N . GLU A 1 105 ? -29.005 29.462 -36.329 1.00 35.81 105 GLU A N 1
ATOM 858 C CA . GLU A 1 105 ? -29.103 30.632 -35.434 1.00 35.81 105 GLU A CA 1
ATOM 859 C C . GLU A 1 105 ? -29.130 30.457 -33.899 1.00 35.81 105 GLU A C 1
ATOM 861 O O . GLU A 1 105 ? -30.148 30.323 -33.238 1.00 35.81 105 GLU A O 1
ATOM 866 N N . MET A 1 106 ? -27.923 30.602 -33.333 1.00 38.12 106 MET A N 1
ATOM 867 C CA . MET A 1 106 ? -27.527 31.740 -32.487 1.00 38.12 106 MET A CA 1
ATOM 868 C C . MET A 1 106 ? -28.425 32.077 -31.280 1.00 38.12 106 MET A C 1
ATOM 870 O O . MET A 1 106 ? -29.319 32.904 -31.386 1.00 38.12 106 MET A O 1
ATOM 874 N N . THR A 1 107 ? -28.087 31.559 -30.090 1.00 33.53 107 THR A N 1
ATOM 875 C CA . THR A 1 107 ? -27.776 32.336 -28.859 1.00 33.53 107 THR A CA 1
ATOM 876 C C . THR A 1 107 ? -27.690 31.443 -27.609 1.00 33.53 107 THR A C 1
ATOM 878 O O . THR A 1 107 ? -28.477 30.527 -27.427 1.00 33.53 107 THR A O 1
ATOM 881 N N . LEU A 1 108 ? -26.722 31.770 -26.741 1.00 37.00 108 LEU A N 1
ATOM 882 C CA . LEU A 1 108 ? -26.607 31.439 -25.311 1.00 37.00 108 LEU A CA 1
ATOM 883 C C . LEU A 1 108 ? -26.814 29.979 -24.856 1.00 37.00 108 LEU A C 1
ATOM 885 O O . LEU A 1 108 ? -27.931 29.525 -24.653 1.00 37.00 108 LEU A O 1
ATOM 889 N N . SER A 1 109 ? -25.717 29.340 -24.441 1.00 32.66 109 SER A N 1
ATOM 890 C CA . SER A 1 109 ? -25.531 28.979 -23.024 1.00 32.66 109 SER A CA 1
ATOM 891 C C . SER A 1 109 ? -24.136 28.384 -22.818 1.00 32.66 109 SER A C 1
ATOM 893 O O . SER A 1 109 ? -23.898 27.183 -22.938 1.00 32.66 109 SER A O 1
ATOM 895 N N . GLU A 1 110 ? -23.188 29.265 -22.500 1.00 43.97 110 GLU A N 1
ATOM 896 C CA . GLU A 1 110 ? -22.023 28.905 -21.701 1.00 43.97 110 GLU A CA 1
ATOM 897 C C . GLU A 1 110 ? -22.505 28.477 -20.313 1.00 43.97 110 GLU A C 1
ATOM 899 O O . GLU A 1 110 ? -23.165 29.269 -19.639 1.00 43.97 110 GLU A O 1
ATOM 904 N N . LYS A 1 111 ? -22.105 27.270 -19.891 1.00 48.91 111 LYS A N 1
ATOM 905 C CA . LYS A 1 111 ? -21.864 26.795 -18.508 1.00 48.91 111 LYS A CA 1
ATOM 906 C C . LYS A 1 111 ? -22.438 25.394 -18.329 1.00 48.91 111 LYS A C 1
ATOM 908 O O . LYS A 1 111 ? -23.579 25.218 -17.925 1.00 48.91 111 LYS A O 1
ATOM 913 N N . ASN A 1 112 ? -21.604 24.393 -18.590 1.00 42.00 112 ASN A N 1
ATOM 914 C CA . ASN A 1 112 ? -21.120 23.482 -17.548 1.00 42.00 112 ASN A CA 1
ATOM 915 C C . ASN A 1 112 ? -20.181 22.439 -18.165 1.00 42.00 112 ASN A C 1
ATOM 917 O O . ASN A 1 112 ? -20.373 21.234 -18.032 1.00 42.00 112 ASN A O 1
ATOM 921 N N . ASP A 1 113 ? -19.083 22.915 -18.755 1.00 39.00 113 ASP A N 1
ATOM 922 C CA . ASP A 1 113 ? -17.844 22.157 -18.664 1.00 39.00 113 ASP A CA 1
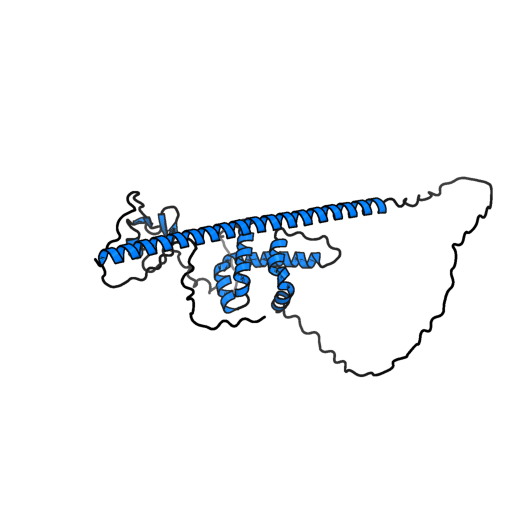ATOM 923 C C . ASP A 1 113 ? -17.452 22.164 -17.188 1.00 39.00 113 ASP A C 1
ATOM 925 O O . ASP A 1 113 ? -16.763 23.069 -16.702 1.00 39.00 113 ASP A O 1
ATOM 929 N N . ILE A 1 114 ? -17.924 21.160 -16.443 1.00 48.75 114 ILE A N 1
ATOM 930 C CA . ILE A 1 114 ? -17.261 20.749 -15.212 1.00 48.75 114 ILE A CA 1
ATOM 931 C C . ILE A 1 114 ? -15.859 20.403 -15.676 1.00 48.75 114 ILE A C 1
ATOM 933 O O . ILE A 1 114 ? -15.612 19.317 -16.202 1.00 48.75 114 ILE A O 1
ATOM 937 N N . LYS A 1 115 ? -14.965 21.391 -15.561 1.00 45.81 115 LYS A N 1
ATOM 938 C CA . LYS A 1 115 ? -13.529 21.256 -15.714 1.00 45.81 115 LYS A CA 1
ATOM 939 C C . LYS A 1 115 ? -13.186 20.066 -14.850 1.00 45.81 115 LYS A C 1
ATOM 941 O O . LYS A 1 115 ? -13.105 20.194 -13.631 1.00 45.81 115 LYS A O 1
ATOM 946 N N . LYS A 1 116 ? -13.081 18.905 -15.497 1.00 50.94 116 LYS A N 1
ATOM 947 C CA . LYS A 1 116 ? -12.570 17.663 -14.950 1.00 50.94 116 LYS A CA 1
ATOM 948 C C . LYS A 1 116 ? -11.181 18.075 -14.535 1.00 50.94 116 LYS A C 1
ATOM 950 O O . LYS A 1 116 ? -10.292 18.182 -15.380 1.00 50.94 116 LYS A O 1
ATOM 955 N N . SER A 1 117 ? -11.066 18.543 -13.293 1.00 51.50 117 SER A N 1
ATOM 956 C CA . SER A 1 117 ? -9.834 19.108 -12.798 1.00 51.50 117 SER A CA 1
ATOM 957 C C . SER A 1 117 ? -8.845 18.000 -13.066 1.00 51.50 117 SER A C 1
ATOM 959 O O . SER A 1 117 ? -9.097 16.837 -12.735 1.00 51.50 117 SER A O 1
ATOM 961 N N . ASN A 1 118 ? -7.811 18.315 -13.843 1.00 53.12 118 ASN A N 1
ATOM 962 C CA . ASN A 1 118 ? -6.704 17.406 -14.043 1.00 53.12 118 ASN A CA 1
ATOM 963 C C . ASN A 1 118 ? -6.101 17.256 -12.652 1.00 53.12 118 ASN A C 1
ATOM 965 O O . ASN A 1 118 ? -5.183 17.988 -12.302 1.00 53.12 118 ASN A O 1
ATOM 969 N N . ALA A 1 119 ? -6.707 16.399 -11.827 1.00 65.69 119 ALA A N 1
ATOM 970 C CA . ALA A 1 119 ? -6.289 16.112 -10.484 1.00 65.69 119 ALA A CA 1
ATOM 971 C C . ALA A 1 119 ? -4.859 15.649 -10.671 1.00 65.69 119 ALA A C 1
ATOM 973 O O . ALA A 1 119 ? -4.600 14.624 -11.311 1.00 65.69 119 ALA A O 1
ATOM 974 N N . VAL A 1 120 ? -3.926 16.505 -10.273 1.00 74.50 120 VAL A N 1
ATOM 975 C CA . VAL A 1 120 ? -2.512 16.239 -10.446 1.00 74.50 120 VAL A CA 1
ATOM 976 C C . VAL A 1 120 ? -2.221 15.112 -9.474 1.00 74.50 120 VAL A C 1
ATOM 978 O O . VAL A 1 120 ? -2.117 15.312 -8.268 1.00 74.50 120 VAL A O 1
ATOM 981 N N . TRP A 1 121 ? -2.203 13.893 -10.003 1.00 84.44 121 TRP A N 1
ATOM 982 C CA . TRP A 1 121 ? -1.949 12.699 -9.216 1.00 84.44 121 TRP A CA 1
ATOM 983 C C . TRP A 1 121 ? -0.510 12.764 -8.728 1.00 84.44 121 TRP A C 1
ATOM 985 O O . TRP A 1 121 ? 0.424 12.532 -9.495 1.00 84.44 121 TRP A O 1
ATOM 995 N N . ASN A 1 122 ? -0.345 13.098 -7.452 1.00 92.81 122 ASN A N 1
ATOM 996 C CA . ASN A 1 122 ? 0.947 13.059 -6.795 1.00 92.81 122 ASN A CA 1
ATOM 997 C C . ASN A 1 122 ? 1.444 11.604 -6.736 1.00 92.81 122 ASN A C 1
ATOM 999 O O . ASN A 1 122 ? 0.647 10.665 -6.644 1.00 92.81 122 ASN A O 1
ATOM 1003 N N . LYS A 1 123 ? 2.759 11.412 -6.728 1.00 93.19 123 LYS A N 1
ATOM 1004 C CA . LYS A 1 123 ? 3.432 10.123 -6.562 1.00 93.19 123 LYS A CA 1
ATOM 1005 C C . LYS A 1 123 ? 2.814 9.269 -5.452 1.00 93.19 123 LYS A C 1
ATOM 1007 O O . LYS A 1 123 ? 2.508 8.103 -5.677 1.00 93.19 123 LYS A O 1
ATOM 1012 N N . TYR A 1 124 ? 2.534 9.868 -4.295 1.00 93.19 124 TYR A N 1
ATOM 1013 C CA . TYR A 1 124 ? 1.904 9.179 -3.163 1.00 93.19 124 TYR A CA 1
ATOM 1014 C C . TYR A 1 124 ? 0.498 8.659 -3.476 1.00 93.19 124 TYR A C 1
ATOM 1016 O O . TYR A 1 124 ? 0.166 7.541 -3.098 1.00 93.19 124 TYR A O 1
ATOM 1024 N N . SER A 1 125 ? -0.309 9.428 -4.214 1.00 90.81 125 SER A N 1
ATOM 1025 C CA . SER A 1 125 ? -1.650 8.993 -4.621 1.00 90.81 125 SER A CA 1
ATOM 1026 C C . SER A 1 125 ? -1.589 7.809 -5.587 1.00 90.81 125 SER A C 1
ATOM 1028 O O . SER A 1 125 ? -2.365 6.870 -5.454 1.00 90.81 125 SER A O 1
ATOM 1030 N N . ILE A 1 126 ? -0.616 7.796 -6.506 1.00 93.19 126 ILE A N 1
ATOM 1031 C CA . ILE A 1 126 ? -0.402 6.670 -7.425 1.00 93.19 126 ILE A CA 1
ATOM 1032 C C . ILE A 1 126 ? 0.038 5.425 -6.649 1.00 93.19 126 ILE A C 1
ATOM 1034 O O . ILE A 1 126 ? -0.493 4.345 -6.889 1.00 93.19 126 ILE A O 1
ATOM 1038 N N . LEU A 1 127 ? 0.960 5.568 -5.695 1.00 93.69 127 LEU A N 1
ATOM 1039 C CA . LEU A 1 127 ? 1.414 4.453 -4.859 1.00 93.69 127 LEU A CA 1
ATOM 1040 C C . LEU A 1 127 ? 0.291 3.894 -3.975 1.00 93.69 127 LEU A C 1
ATOM 1042 O O . LEU A 1 127 ? 0.141 2.679 -3.892 1.00 93.69 127 LEU A O 1
ATOM 1046 N N . ALA A 1 128 ? -0.536 4.754 -3.375 1.00 92.75 128 ALA A N 1
ATOM 1047 C CA . ALA A 1 128 ? -1.696 4.327 -2.594 1.00 92.75 128 ALA A CA 1
ATOM 1048 C C . ALA A 1 128 ? -2.703 3.548 -3.457 1.00 92.75 128 ALA A C 1
ATOM 1050 O O . ALA A 1 128 ? -3.193 2.498 -3.049 1.00 92.75 128 ALA A O 1
ATOM 1051 N N . VAL A 1 129 ? -2.951 4.021 -4.682 1.00 91.94 129 VAL A N 1
ATOM 1052 C CA . VAL A 1 129 ? -3.792 3.326 -5.667 1.00 91.94 129 VAL A CA 1
ATOM 1053 C C . VAL A 1 129 ? -3.230 1.949 -6.022 1.00 91.94 129 VAL A C 1
ATOM 1055 O O . VAL A 1 129 ? -3.985 0.979 -6.067 1.00 91.94 129 VAL A O 1
ATOM 1058 N N . LEU A 1 130 ? -1.923 1.852 -6.277 1.00 93.00 130 LEU A N 1
ATOM 1059 C CA . LEU A 1 130 ? -1.273 0.582 -6.604 1.00 93.00 130 LEU A CA 1
ATOM 1060 C C . LEU A 1 130 ? -1.320 -0.397 -5.426 1.00 93.00 130 LEU A C 1
ATOM 1062 O O . LEU A 1 130 ? -1.655 -1.559 -5.631 1.00 93.00 130 LEU A O 1
ATOM 1066 N N . SER A 1 131 ? -1.086 0.082 -4.203 1.00 93.56 131 SER A N 1
ATOM 1067 C CA . SER A 1 131 ? -1.174 -0.732 -2.985 1.00 93.56 131 SER A CA 1
ATOM 1068 C C . SER A 1 131 ? -2.599 -1.236 -2.728 1.00 93.56 131 SER A C 1
ATOM 1070 O O . SER A 1 131 ? -2.800 -2.411 -2.419 1.00 93.56 131 SER A O 1
ATOM 1072 N N . LEU A 1 132 ? -3.614 -0.388 -2.935 1.00 91.19 132 LEU A N 1
ATOM 1073 C CA . LEU A 1 132 ? -5.014 -0.803 -2.831 1.00 91.19 132 LEU A CA 1
ATOM 1074 C C . LEU A 1 132 ? -5.371 -1.853 -3.893 1.00 91.19 132 LEU A C 1
ATOM 1076 O O . LEU A 1 132 ? -6.083 -2.814 -3.601 1.00 91.19 132 LEU A O 1
ATOM 1080 N N . TYR A 1 133 ? -4.876 -1.680 -5.11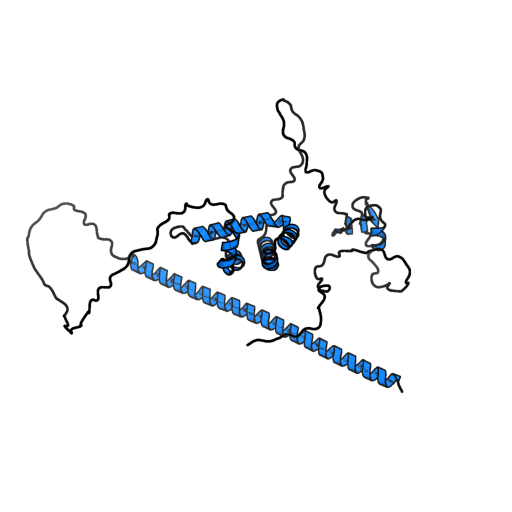9 1.00 92.06 133 TYR A N 1
ATOM 1081 C CA . TYR A 1 133 ? -5.077 -2.640 -6.200 1.00 92.06 133 TYR A CA 1
ATOM 1082 C C . TYR A 1 133 ? -4.423 -3.994 -5.892 1.00 92.06 133 TYR A C 1
ATOM 1084 O O . TYR A 1 133 ? -5.062 -5.029 -6.071 1.00 92.06 133 TYR A O 1
ATOM 1092 N N . GLU A 1 134 ? -3.194 -3.989 -5.377 1.00 91.75 134 GLU A N 1
ATOM 1093 C CA . GLU A 1 134 ? -2.459 -5.187 -4.963 1.00 91.75 134 GLU A CA 1
ATOM 1094 C C . GLU A 1 134 ? -3.190 -5.955 -3.851 1.00 91.75 134 GLU A C 1
ATOM 1096 O O . GLU A 1 134 ? -3.428 -7.157 -3.983 1.00 91.75 134 GLU A O 1
ATOM 1101 N N . ALA A 1 135 ? -3.651 -5.264 -2.803 1.00 91.62 135 ALA A N 1
ATOM 1102 C CA . ALA A 1 135 ? -4.395 -5.887 -1.704 1.00 91.62 135 ALA A CA 1
ATOM 1103 C C . ALA A 1 135 ? -5.691 -6.578 -2.175 1.00 91.62 135 ALA A C 1
ATOM 1105 O O . ALA A 1 135 ? -6.111 -7.596 -1.620 1.00 91.62 135 ALA A O 1
ATOM 1106 N N . ASN A 1 136 ? -6.314 -6.047 -3.231 1.00 90.12 136 ASN A N 1
ATOM 1107 C CA . ASN A 1 136 ? -7.563 -6.562 -3.788 1.00 90.12 136 ASN A CA 1
ATOM 1108 C C . ASN A 1 136 ? -7.367 -7.476 -5.008 1.00 90.12 136 ASN A C 1
ATOM 1110 O O . ASN A 1 136 ? -8.361 -7.923 -5.583 1.00 90.12 136 ASN A O 1
ATOM 1114 N N . LEU A 1 137 ? -6.126 -7.789 -5.402 1.00 89.19 137 LEU A N 1
ATOM 1115 C CA . LEU A 1 137 ? -5.831 -8.519 -6.640 1.00 89.19 137 LEU A CA 1
ATOM 1116 C C . LEU A 1 137 ? -6.566 -9.868 -6.702 1.00 89.19 137 LEU A C 1
ATOM 1118 O O . LEU A 1 137 ? -7.238 -10.168 -7.684 1.00 89.19 137 LEU A O 1
ATOM 1122 N N . HIS A 1 138 ? -6.539 -10.622 -5.601 1.00 86.94 138 HIS A N 1
ATOM 1123 C CA . HIS A 1 138 ? -7.199 -11.924 -5.461 1.00 86.94 138 HIS A CA 1
ATOM 1124 C C . HIS A 1 138 ? -8.735 -11.866 -5.604 1.00 86.94 138 HIS A C 1
ATOM 1126 O O . HIS A 1 138 ? -9.388 -12.865 -5.906 1.00 86.94 138 HIS A O 1
ATOM 1132 N N . MET A 1 139 ? -9.350 -10.700 -5.378 1.00 86.62 139 MET A N 1
ATOM 1133 C CA . MET A 1 139 ? -10.791 -10.509 -5.565 1.00 86.62 139 MET A CA 1
ATOM 1134 C C . MET A 1 139 ? -11.154 -10.217 -7.023 1.00 86.62 139 MET A C 1
ATOM 1136 O O . MET A 1 139 ? -12.323 -10.358 -7.393 1.00 86.62 139 MET A O 1
ATOM 1140 N N . LEU A 1 140 ? -10.182 -9.818 -7.850 1.00 86.00 140 LEU A N 1
ATOM 1141 C CA . LEU A 1 140 ? -10.401 -9.463 -9.253 1.00 86.00 140 LEU A CA 1
ATOM 1142 C C . LEU A 1 140 ? -10.552 -10.682 -10.169 1.00 86.00 140 LEU A C 1
ATOM 1144 O O . LEU A 1 140 ? -11.113 -10.531 -11.256 1.00 86.00 140 LEU A O 1
ATOM 1148 N N . ASP A 1 141 ? -10.128 -11.868 -9.729 1.00 85.75 141 ASP A N 1
ATOM 1149 C CA . ASP A 1 141 ? -10.294 -13.115 -10.488 1.00 85.75 141 ASP A CA 1
ATOM 1150 C C . ASP A 1 141 ? -11.747 -13.606 -10.491 1.00 85.75 141 ASP A C 1
ATOM 1152 O O . ASP A 1 141 ? -12.202 -14.248 -11.437 1.00 85.75 141 ASP A O 1
ATOM 1156 N N . ASN A 1 142 ? -12.525 -13.262 -9.460 1.00 89.06 142 ASN A N 1
ATOM 1157 C CA . ASN A 1 142 ? -13.933 -13.630 -9.392 1.00 89.06 142 ASN A CA 1
ATOM 1158 C C . ASN A 1 142 ? -14.803 -12.533 -10.034 1.00 89.06 142 ASN A C 1
ATOM 1160 O O . ASN A 1 142 ? -14.864 -11.427 -9.493 1.00 89.06 142 ASN A O 1
ATOM 1164 N N . PRO A 1 143 ? -15.559 -12.814 -11.112 1.00 86.62 143 PRO A N 1
ATOM 1165 C CA . PRO A 1 143 ? -16.316 -11.791 -11.837 1.00 86.62 143 PRO A CA 1
ATOM 1166 C C . PRO A 1 143 ? -17.347 -11.061 -10.961 1.00 86.62 143 PRO A C 1
ATOM 1168 O O . PRO A 1 143 ? -17.565 -9.866 -11.144 1.00 86.62 143 PRO A O 1
ATOM 1171 N N . LYS A 1 144 ? -17.930 -11.734 -9.958 1.00 88.25 144 LYS A N 1
ATOM 1172 C CA . LYS A 1 144 ? -18.911 -11.128 -9.040 1.00 88.25 144 LYS A CA 1
ATOM 1173 C C . LYS A 1 144 ? -18.251 -10.184 -8.029 1.00 88.25 144 LYS A C 1
ATOM 1175 O O . LYS A 1 144 ? -18.821 -9.152 -7.682 1.00 88.25 144 LYS A O 1
ATOM 1180 N N . LYS A 1 145 ? -17.053 -10.530 -7.544 1.00 90.31 145 LYS A N 1
ATOM 1181 C CA . LYS A 1 145 ? -16.289 -9.700 -6.592 1.00 90.31 145 LYS A CA 1
ATOM 1182 C C . LYS A 1 145 ? -15.568 -8.556 -7.304 1.00 90.31 145 LYS A C 1
ATOM 1184 O O . LYS A 1 145 ? -15.537 -7.445 -6.782 1.00 90.31 145 LYS A O 1
ATOM 1189 N N . LYS A 1 146 ? -15.091 -8.803 -8.525 1.00 88.94 146 LYS A N 1
ATOM 1190 C CA . LYS A 1 146 ? -14.460 -7.828 -9.415 1.00 88.94 146 LYS A CA 1
ATOM 1191 C C . LYS A 1 146 ? -15.323 -6.584 -9.592 1.00 88.94 146 LYS A C 1
ATOM 1193 O O . LYS A 1 146 ? -14.808 -5.483 -9.436 1.00 88.94 146 LYS A O 1
ATOM 1198 N N . THR A 1 147 ? -16.617 -6.741 -9.873 1.00 89.31 147 THR A N 1
ATOM 1199 C CA . THR A 1 147 ? -17.530 -5.596 -10.010 1.00 89.31 147 THR A CA 1
ATOM 1200 C C . THR A 1 147 ? -17.591 -4.778 -8.726 1.00 89.31 147 THR A C 1
ATOM 1202 O O . THR A 1 147 ? -17.397 -3.575 -8.791 1.00 89.31 147 THR A O 1
ATOM 1205 N N . LYS A 1 148 ? -17.738 -5.415 -7.555 1.00 89.12 148 LYS A N 1
ATOM 1206 C CA . LYS A 1 148 ? -17.780 -4.708 -6.261 1.00 89.12 148 LYS A CA 1
ATOM 1207 C C . LYS A 1 148 ? -16.503 -3.917 -5.983 1.00 89.12 148 LYS A C 1
ATOM 1209 O O . LYS A 1 148 ? -16.587 -2.766 -5.570 1.00 89.12 148 LYS A O 1
ATOM 1214 N N . VAL A 1 149 ? -15.340 -4.518 -6.246 1.00 88.50 149 VAL A N 1
ATOM 1215 C CA . VAL A 1 149 ? -14.050 -3.830 -6.112 1.00 88.50 149 VAL A CA 1
ATOM 1216 C C . VAL A 1 149 ? -14.010 -2.640 -7.065 1.00 88.50 149 VAL A C 1
ATOM 1218 O O . VAL A 1 149 ? -13.812 -1.525 -6.604 1.00 88.50 149 VAL A O 1
ATOM 1221 N N . TRP A 1 150 ? -14.282 -2.832 -8.361 1.00 87.12 150 TRP A N 1
ATOM 1222 C CA . TRP A 1 150 ? -14.259 -1.737 -9.339 1.00 87.12 150 TRP A CA 1
ATOM 1223 C C . TRP A 1 150 ? -15.290 -0.646 -9.083 1.00 87.12 150 TRP A C 1
ATOM 1225 O O . TRP A 1 150 ? -15.007 0.488 -9.439 1.00 87.12 150 T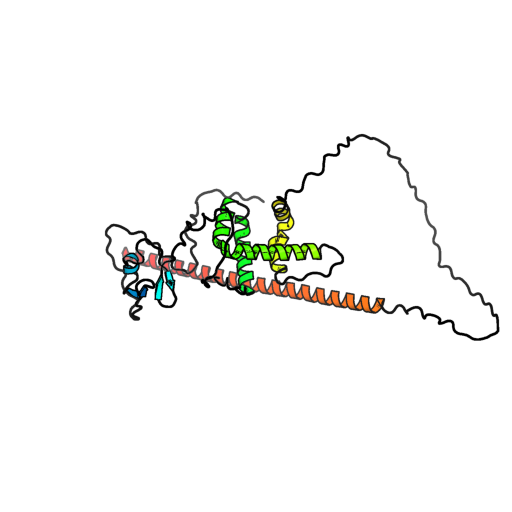RP A O 1
ATOM 1235 N N . THR A 1 151 ? -16.444 -0.950 -8.495 1.00 87.25 151 THR A N 1
ATOM 1236 C CA . THR A 1 151 ? -17.415 0.066 -8.074 1.00 87.25 151 THR A CA 1
ATOM 1237 C C . THR A 1 151 ? -16.859 0.887 -6.914 1.00 87.25 151 THR A C 1
ATOM 1239 O O . THR A 1 151 ? -16.975 2.104 -6.932 1.00 87.25 151 THR A O 1
ATOM 1242 N N . ALA A 1 152 ? -16.179 0.250 -5.954 1.00 83.44 152 ALA A N 1
ATOM 1243 C CA . ALA A 1 152 ? -15.524 0.953 -4.850 1.00 83.44 152 ALA A CA 1
ATOM 1244 C C . ALA A 1 152 ? -14.321 1.808 -5.298 1.00 83.44 152 ALA A C 1
ATOM 1246 O O . ALA A 1 152 ? -13.956 2.754 -4.606 1.00 83.44 152 ALA A O 1
ATOM 1247 N N . ILE A 1 153 ? -13.705 1.489 -6.444 1.00 83.56 153 ILE A N 1
ATOM 1248 C CA . ILE A 1 153 ? -12.559 2.223 -7.014 1.00 83.56 153 ILE A CA 1
ATOM 1249 C C . ILE A 1 153 ? -12.850 2.802 -8.411 1.00 83.56 153 ILE A C 1
ATOM 1251 O O . ILE A 1 153 ? -11.932 2.952 -9.227 1.00 83.56 153 ILE A O 1
ATOM 1255 N N . SER A 1 154 ? -14.116 3.094 -8.720 1.00 79.50 154 SER A N 1
ATOM 1256 C CA . SER A 1 154 ? -14.594 3.460 -10.067 1.00 79.50 154 SER A CA 1
ATOM 1257 C C . SER A 1 154 ? -13.795 4.615 -10.672 1.00 79.50 154 SER A C 1
ATOM 1259 O O . SER A 1 154 ? -13.308 4.515 -11.805 1.00 79.50 154 SER A O 1
ATOM 1261 N N . ASP A 1 155 ? -13.543 5.641 -9.865 1.00 81.19 155 ASP A N 1
ATOM 1262 C CA . ASP A 1 155 ? -12.815 6.854 -10.243 1.00 81.19 155 ASP A CA 1
ATOM 1263 C C . ASP A 1 155 ? -11.335 6.608 -10.565 1.00 81.19 155 ASP A C 1
ATOM 1265 O O . ASP A 1 155 ? -10.683 7.420 -11.223 1.00 81.19 155 ASP A O 1
ATOM 1269 N N . ILE A 1 156 ? -10.792 5.467 -10.142 1.00 89.12 156 ILE A N 1
ATOM 1270 C CA . IL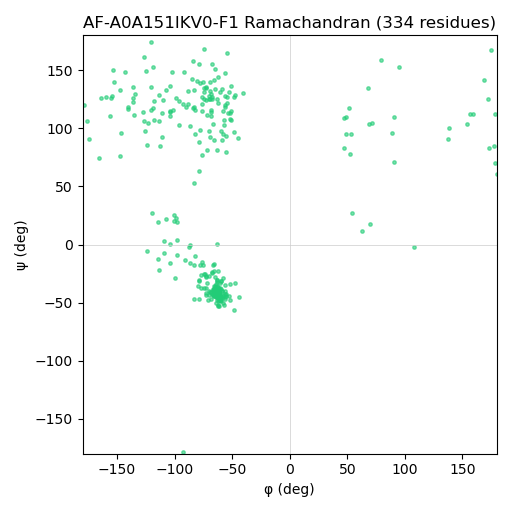E A 1 156 ? -9.369 5.122 -10.229 1.00 89.12 156 ILE A CA 1
ATOM 1271 C C . ILE A 1 156 ? -9.113 4.115 -11.367 1.00 89.12 156 ILE A C 1
ATOM 1273 O O . ILE A 1 156 ? -7.985 3.955 -11.851 1.00 89.12 156 ILE A O 1
ATOM 1277 N N . ARG A 1 157 ? -10.165 3.464 -11.880 1.00 87.50 157 ARG A N 1
ATOM 1278 C CA . ARG A 1 157 ? -10.067 2.399 -12.891 1.00 87.50 157 ARG A CA 1
ATOM 1279 C C . ARG A 1 157 ? -9.335 2.820 -14.162 1.00 87.50 157 ARG A C 1
ATOM 1281 O O . ARG A 1 157 ? -8.460 2.100 -14.650 1.00 87.50 157 ARG A O 1
ATOM 1288 N N . TRP A 1 158 ? -9.672 3.984 -14.711 1.00 90.06 158 TRP A N 1
ATOM 1289 C CA . TRP A 1 158 ? -9.030 4.494 -15.927 1.00 90.06 158 TRP A CA 1
ATOM 1290 C C . TRP A 1 158 ? -7.530 4.752 -15.711 1.00 90.06 158 TRP A C 1
ATOM 1292 O O . TRP A 1 158 ? -6.731 4.535 -16.626 1.00 90.06 158 TRP A O 1
ATOM 1302 N N . LYS A 1 159 ? -7.135 5.140 -14.492 1.00 90.50 159 LYS A N 1
ATOM 1303 C CA . LYS A 1 159 ? -5.746 5.420 -14.124 1.00 90.50 159 LYS A CA 1
ATOM 1304 C C . LYS A 1 159 ? -4.919 4.143 -14.052 1.00 90.50 159 LYS A C 1
ATOM 1306 O O . LYS A 1 159 ? -3.856 4.085 -14.670 1.00 90.50 159 LYS A O 1
ATOM 1311 N N . ILE A 1 160 ? -5.428 3.111 -13.378 1.00 92.56 160 ILE A N 1
ATOM 1312 C CA . ILE A 1 160 ? -4.782 1.790 -13.325 1.00 92.56 160 ILE A CA 1
ATOM 1313 C C . ILE A 1 160 ? -4.606 1.242 -14.745 1.00 92.56 160 ILE A C 1
ATOM 1315 O O . ILE A 1 160 ? -3.513 0.816 -15.116 1.00 92.56 160 ILE A O 1
ATOM 1319 N N . ASN A 1 161 ? -5.636 1.349 -15.589 1.00 92.50 161 ASN A N 1
ATOM 1320 C CA . ASN A 1 161 ? -5.549 0.927 -16.988 1.00 92.50 161 ASN A CA 1
ATOM 1321 C C . ASN A 1 161 ? -4.491 1.714 -17.781 1.00 92.50 161 ASN A C 1
ATOM 1323 O O . ASN A 1 161 ? -3.779 1.136 -18.605 1.00 92.50 161 ASN A O 1
ATOM 1327 N N . ALA A 1 162 ? -4.363 3.023 -17.546 1.00 93.75 162 ALA A N 1
ATOM 1328 C CA . ALA A 1 162 ? -3.344 3.851 -18.185 1.00 93.75 162 ALA A CA 1
ATOM 1329 C C . ALA A 1 162 ? -1.921 3.475 -17.734 1.00 93.75 162 ALA A C 1
ATOM 1331 O O . ALA A 1 162 ? -1.029 3.350 -18.578 1.00 93.75 162 ALA A O 1
ATOM 1332 N N . LEU A 1 163 ? -1.713 3.246 -16.431 1.00 94.50 163 LEU A N 1
ATOM 1333 C CA . LEU A 1 163 ? -0.438 2.770 -15.879 1.00 94.50 163 LEU A CA 1
ATOM 1334 C C . LEU A 1 163 ? -0.078 1.400 -16.458 1.00 94.50 163 LEU A C 1
ATOM 1336 O O . LEU A 1 163 ? 1.040 1.205 -16.927 1.00 94.50 163 LEU A O 1
ATOM 1340 N N . MET A 1 164 ? -1.045 0.488 -16.529 1.00 94.00 164 MET A N 1
ATOM 1341 C CA . MET A 1 164 ? -0.859 -0.853 -17.081 1.00 94.00 164 MET A CA 1
ATOM 1342 C C . MET A 1 164 ? -0.477 -0.825 -18.564 1.00 94.00 164 MET A C 1
ATOM 1344 O O . MET A 1 164 ? 0.413 -1.562 -18.985 1.00 94.00 164 MET A O 1
ATOM 1348 N N . LYS A 1 165 ? -1.089 0.058 -19.365 1.00 95.12 165 LYS A N 1
ATOM 1349 C CA . LYS A 1 165 ? -0.694 0.266 -20.769 1.00 95.12 165 LYS A CA 1
ATOM 1350 C C . LYS A 1 165 ? 0.743 0.782 -20.889 1.00 95.12 165 LYS A C 1
ATOM 1352 O O . LYS A 1 165 ? 1.484 0.300 -21.744 1.00 95.12 165 LYS A O 1
ATOM 1357 N N . LYS A 1 166 ? 1.146 1.742 -20.045 1.00 95.06 166 LYS A N 1
ATOM 1358 C CA . LYS A 1 166 ? 2.526 2.260 -20.029 1.00 95.06 166 LYS A CA 1
ATOM 1359 C C . LYS A 1 166 ? 3.531 1.186 -19.621 1.00 95.06 166 LYS A C 1
ATOM 1361 O O . LYS A 1 166 ? 4.541 1.040 -20.302 1.00 95.06 166 LYS A O 1
ATOM 1366 N N . TYR A 1 167 ? 3.227 0.420 -18.577 1.00 95.50 167 TYR A N 1
ATOM 1367 C CA . TYR A 1 167 ? 4.045 -0.703 -18.128 1.00 95.50 167 TYR A CA 1
ATOM 1368 C C . TYR A 1 167 ? 4.249 -1.730 -19.250 1.00 95.50 167 TYR A C 1
ATOM 1370 O O . TYR A 1 167 ? 5.389 -1.986 -19.628 1.00 95.50 167 TYR A O 1
ATOM 1378 N N . LYS A 1 168 ? 3.168 -2.204 -19.889 1.00 94.00 168 LYS A N 1
ATOM 1379 C CA . LYS A 1 168 ? 3.249 -3.130 -21.037 1.00 94.00 168 LYS A CA 1
ATOM 1380 C C . LYS A 1 168 ? 4.116 -2.583 -22.169 1.00 94.00 168 LYS A C 1
ATOM 1382 O O . LYS A 1 168 ? 4.975 -3.289 -22.674 1.00 94.00 168 LYS A O 1
ATOM 1387 N N . LYS A 1 169 ? 3.955 -1.301 -22.517 1.00 93.81 169 LYS A N 1
ATOM 1388 C CA . LYS A 1 169 ? 4.788 -0.649 -23.538 1.00 93.81 169 LYS A CA 1
ATOM 1389 C C . LYS A 1 169 ? 6.277 -0.659 -23.170 1.00 93.81 169 LYS A C 1
ATOM 1391 O O . LYS A 1 169 ? 7.106 -0.822 -24.061 1.00 93.81 169 LYS A O 1
ATOM 1396 N N . CYS A 1 170 ? 6.615 -0.474 -21.892 1.00 93.69 170 CYS A N 1
ATOM 1397 C CA . CYS A 1 170 ? 8.001 -0.536 -21.422 1.00 93.69 170 CYS A CA 1
ATOM 1398 C C . CYS A 1 170 ? 8.545 -1.963 -21.505 1.00 93.69 170 CYS A C 1
ATOM 1400 O O . CYS A 1 170 ? 9.614 -2.157 -22.074 1.00 93.69 170 CYS A O 1
ATOM 1402 N N . VAL A 1 171 ? 7.782 -2.952 -21.028 1.00 92.81 171 VAL A N 1
ATOM 1403 C CA . VAL A 1 171 ? 8.148 -4.375 -21.117 1.00 92.81 171 VAL A CA 1
ATOM 1404 C C . VAL A 1 171 ? 8.366 -4.790 -22.576 1.00 92.81 171 VAL A C 1
ATOM 1406 O O . VAL A 1 171 ? 9.432 -5.296 -22.914 1.00 92.81 171 VAL A O 1
ATOM 1409 N N . ASP A 1 172 ? 7.417 -4.488 -23.467 1.00 92.12 172 ASP A N 1
ATOM 1410 C CA . ASP A 1 172 ? 7.490 -4.830 -24.894 1.00 92.12 172 ASP A CA 1
ATOM 1411 C C . ASP A 1 172 ? 8.665 -4.153 -25.608 1.00 92.12 172 ASP A C 1
ATOM 1413 O O . ASP A 1 172 ? 9.258 -4.723 -26.526 1.00 92.12 172 ASP A O 1
ATOM 1417 N N . ASN A 1 173 ? 8.982 -2.910 -25.237 1.00 93.75 173 ASN A N 1
ATOM 1418 C CA . ASN A 1 173 ? 10.107 -2.189 -25.817 1.00 93.75 173 ASN A CA 1
ATOM 1419 C C . ASN A 1 173 ? 11.441 -2.746 -25.321 1.00 93.75 173 ASN A C 1
ATOM 1421 O O . ASN A 1 173 ? 12.346 -2.935 -26.126 1.00 93.75 173 ASN A O 1
ATOM 1425 N N . ASN A 1 174 ? 11.544 -3.032 -24.023 1.00 89.88 174 ASN A N 1
ATOM 1426 C CA . ASN A 1 174 ? 12.772 -3.525 -23.407 1.00 89.88 174 ASN A CA 1
ATOM 1427 C C . ASN A 1 174 ? 13.049 -4.992 -23.780 1.00 89.88 174 ASN A C 1
ATOM 1429 O O . ASN A 1 174 ? 14.205 -5.399 -23.820 1.00 89.88 174 ASN A O 1
ATOM 1433 N N . ALA A 1 175 ? 12.013 -5.769 -24.115 1.00 89.62 175 ALA A N 1
ATOM 1434 C CA . ALA A 1 175 ? 12.154 -7.131 -24.631 1.00 89.62 175 ALA A CA 1
ATOM 1435 C C . ALA A 1 175 ? 12.642 -7.183 -26.092 1.00 89.62 175 ALA A C 1
ATOM 1437 O O . ALA A 1 175 ? 13.224 -8.179 -26.519 1.00 89.62 175 ALA A O 1
ATOM 1438 N N . LYS A 1 176 ? 12.404 -6.131 -26.887 1.00 90.12 176 LYS A N 1
ATOM 1439 C CA . LYS A 1 176 ? 12.840 -6.068 -28.288 1.00 90.12 176 LYS A CA 1
ATOM 1440 C C . LYS A 1 176 ? 14.270 -5.533 -28.363 1.00 90.12 176 LYS A C 1
ATOM 1442 O O . LYS A 1 176 ? 14.493 -4.326 -28.285 1.00 90.12 176 LYS A O 1
ATOM 1447 N N . SER A 1 177 ? 15.230 -6.436 -28.557 1.00 70.94 177 SER A N 1
ATOM 1448 C CA . SER A 1 177 ? 16.647 -6.108 -28.754 1.00 70.94 177 SER A CA 1
ATOM 1449 C C . SER A 1 177 ? 16.843 -5.007 -29.807 1.00 70.94 177 SER A C 1
ATOM 1451 O O . SER A 1 177 ? 16.357 -5.126 -30.931 1.00 70.94 177 SER A O 1
ATOM 1453 N N . GLY A 1 178 ? 17.564 -3.938 -29.447 1.00 75.94 178 GLY A N 1
ATOM 1454 C CA . GLY A 1 178 ? 17.975 -2.866 -30.367 1.00 75.94 178 GLY A CA 1
ATOM 1455 C C . GLY A 1 178 ? 17.269 -1.514 -30.205 1.00 75.94 178 GLY A C 1
ATOM 1456 O O . GLY A 1 178 ? 17.630 -0.570 -30.904 1.00 75.94 178 GLY A O 1
ATOM 1457 N N . ARG A 1 179 ? 16.297 -1.373 -29.293 1.00 79.38 179 ARG A N 1
ATOM 1458 C CA . ARG A 1 179 ? 15.740 -0.059 -28.915 1.00 79.38 179 ARG A CA 1
ATOM 1459 C C . ARG A 1 179 ? 16.308 0.416 -27.586 1.00 79.38 179 ARG A C 1
ATOM 1461 O O . ARG A 1 179 ? 16.589 -0.391 -26.706 1.00 79.38 179 ARG A O 1
ATOM 1468 N N . ASN A 1 180 ? 16.434 1.734 -27.434 1.00 86.19 180 ASN A N 1
ATOM 1469 C CA . ASN A 1 180 ? 16.809 2.323 -26.153 1.00 86.19 180 ASN A CA 1
ATOM 1470 C C . ASN A 1 180 ? 15.771 1.930 -25.089 1.00 86.19 180 ASN A C 1
ATOM 1472 O O . ASN A 1 180 ? 14.565 2.016 -25.369 1.00 86.19 180 ASN A O 1
ATOM 1476 N N . PRO A 1 181 ? 16.211 1.494 -23.897 1.00 87.44 181 PRO A N 1
ATOM 1477 C CA . PRO A 1 181 ? 15.303 1.114 -22.830 1.00 87.44 181 PRO A CA 1
ATOM 1478 C C . PRO A 1 181 ? 14.433 2.311 -22.442 1.00 87.44 181 PRO A C 1
ATOM 1480 O O . PRO A 1 181 ? 14.930 3.423 -22.250 1.00 87.44 181 PRO A O 1
ATOM 1483 N N . ILE A 1 182 ? 13.122 2.088 -22.352 1.00 90.94 182 ILE A N 1
ATOM 1484 C CA . ILE A 1 182 ? 12.187 3.110 -21.881 1.00 90.94 182 ILE A CA 1
ATOM 1485 C C . ILE A 1 182 ? 12.113 2.970 -20.366 1.00 90.94 182 ILE A C 1
ATOM 1487 O O . ILE A 1 182 ? 11.738 1.913 -19.855 1.00 90.94 182 ILE A O 1
ATOM 1491 N N . SER A 1 183 ? 12.464 4.041 -19.658 1.00 88.12 183 SER A N 1
ATOM 1492 C CA . SER A 1 183 ? 12.251 4.141 -18.222 1.00 88.12 183 SER A CA 1
ATOM 1493 C C . SER A 1 183 ? 10.832 4.626 -17.934 1.00 88.12 183 SER A C 1
ATOM 1495 O O . SER A 1 183 ? 10.255 5.460 -18.636 1.00 88.12 183 SER A O 1
ATOM 1497 N N . PHE A 1 184 ? 10.248 4.074 -16.882 1.00 92.50 184 PHE A N 1
ATOM 1498 C CA . PHE A 1 184 ? 8.940 4.456 -16.385 1.00 92.50 184 PHE A CA 1
ATOM 1499 C C . PHE A 1 184 ? 9.046 4.553 -14.870 1.00 92.50 184 PHE A C 1
ATOM 1501 O O . PHE A 1 184 ? 9.506 3.617 -14.230 1.00 92.50 184 PHE A O 1
ATOM 1508 N N . GLU A 1 185 ? 8.659 5.698 -14.302 1.00 94.38 185 GLU A N 1
ATOM 1509 C CA . GLU A 1 185 ? 8.892 5.996 -12.880 1.00 94.38 185 GLU A CA 1
ATOM 1510 C C . GLU A 1 185 ? 8.306 4.930 -11.943 1.00 94.38 185 GLU A C 1
ATOM 1512 O O . GLU A 1 185 ? 8.900 4.622 -10.918 1.00 94.38 185 GLU A O 1
ATOM 1517 N N . TYR A 1 186 ? 7.163 4.348 -12.319 1.00 95.50 186 TYR A N 1
ATOM 1518 C CA . TYR A 1 186 ? 6.469 3.332 -11.526 1.00 95.50 186 TYR A CA 1
ATOM 1519 C C . TYR A 1 186 ? 6.721 1.909 -12.041 1.00 95.50 186 TYR A C 1
ATOM 1521 O O . TYR A 1 186 ? 5.898 1.020 -11.827 1.00 95.50 186 TYR A O 1
ATOM 1529 N N . TYR A 1 187 ? 7.797 1.702 -12.809 1.00 94.88 187 TYR A N 1
ATOM 1530 C CA . TYR A 1 187 ? 8.098 0.404 -13.409 1.00 94.88 187 TYR A CA 1
ATOM 1531 C C . TYR A 1 187 ? 8.320 -0.656 -12.339 1.00 94.88 187 TYR A C 1
ATOM 1533 O O . TYR A 1 187 ? 7.678 -1.695 -12.407 1.00 94.88 187 TYR A O 1
ATOM 1541 N N . ASP A 1 188 ? 9.145 -0.369 -11.334 1.00 94.06 188 ASP A N 1
ATOM 1542 C CA . ASP A 1 188 ? 9.515 -1.349 -10.311 1.00 94.06 188 ASP A CA 1
ATOM 1543 C C . ASP A 1 188 ? 8.301 -1.804 -9.496 1.00 94.06 188 ASP A C 1
ATOM 1545 O O . ASP A 1 188 ? 8.112 -2.997 -9.285 1.00 94.06 188 ASP A O 1
ATOM 1549 N N . GLN A 1 189 ? 7.415 -0.877 -9.110 1.00 94.94 189 GLN A N 1
ATOM 1550 C CA . GLN A 1 189 ? 6.187 -1.220 -8.382 1.00 94.94 189 GLN A CA 1
ATOM 1551 C C . GLN A 1 189 ? 5.220 -2.027 -9.256 1.00 94.94 189 GLN A C 1
ATOM 1553 O O . GLN A 1 189 ? 4.563 -2.947 -8.778 1.00 94.94 189 GLN A O 1
ATOM 1558 N N . MET A 1 190 ? 5.124 -1.701 -10.547 1.00 94.31 190 MET A N 1
ATOM 1559 C CA . MET A 1 190 ? 4.270 -2.447 -11.473 1.00 94.31 190 MET A CA 1
ATOM 1560 C C . MET A 1 190 ? 4.863 -3.827 -11.791 1.00 94.31 190 MET A C 1
ATOM 1562 O O . MET A 1 190 ? 4.115 -4.794 -11.884 1.00 94.31 190 MET A O 1
ATOM 1566 N N . GLU A 1 191 ? 6.183 -3.956 -11.912 1.00 93.88 191 GLU A N 1
ATOM 1567 C CA . GLU A 1 191 ? 6.861 -5.247 -12.064 1.00 93.88 191 GLU A CA 1
ATOM 1568 C C . GLU A 1 191 ? 6.696 -6.106 -10.804 1.00 93.88 191 GLU A C 1
ATOM 1570 O O . GLU A 1 191 ? 6.495 -7.311 -10.921 1.00 93.88 191 GLU A O 1
ATOM 1575 N N . ASP A 1 192 ? 6.691 -5.516 -9.608 1.00 93.50 192 ASP A N 1
ATOM 1576 C CA . ASP A 1 192 ? 6.474 -6.274 -8.373 1.00 93.50 192 ASP A CA 1
ATOM 1577 C C . ASP A 1 192 ? 5.056 -6.876 -8.296 1.00 93.50 192 ASP A C 1
ATOM 1579 O O . ASP A 1 192 ? 4.896 -8.033 -7.900 1.00 93.50 192 AS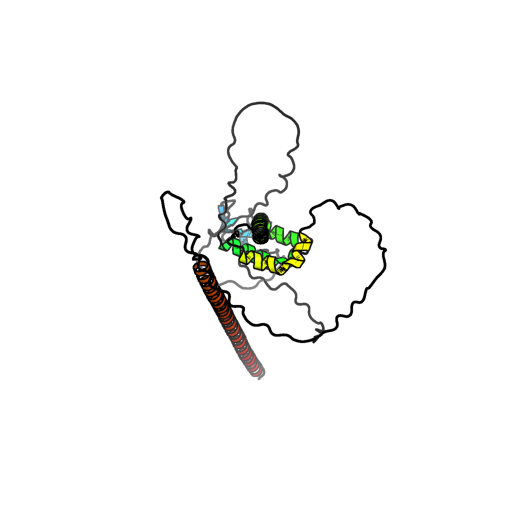P A O 1
ATOM 1583 N N . ILE A 1 193 ? 4.043 -6.130 -8.760 1.00 92.25 193 ILE A N 1
ATOM 1584 C CA . ILE A 1 193 ? 2.631 -6.556 -8.777 1.00 92.25 193 ILE A CA 1
ATOM 1585 C C . ILE A 1 193 ? 2.334 -7.516 -9.944 1.00 92.25 193 ILE A C 1
ATOM 1587 O O . ILE A 1 193 ? 1.670 -8.542 -9.773 1.00 92.25 193 ILE A O 1
ATOM 1591 N N . PHE A 1 194 ? 2.783 -7.184 -11.159 1.00 89.00 194 PHE A N 1
ATOM 1592 C CA . PHE A 1 194 ? 2.416 -7.904 -12.387 1.00 89.00 194 PHE A CA 1
ATOM 1593 C C . PHE A 1 194 ? 3.484 -8.895 -12.854 1.00 89.00 194 PHE A C 1
ATOM 1595 O O . PHE A 1 194 ? 3.153 -9.909 -13.470 1.00 89.00 194 PHE A O 1
ATOM 1602 N N . GLY A 1 195 ? 4.756 -8.635 -12.559 1.00 86.69 195 GLY A N 1
ATOM 1603 C CA . GLY A 1 195 ? 5.889 -9.432 -13.027 1.00 86.69 195 GLY A CA 1
ATOM 1604 C C . GLY A 1 195 ? 6.016 -10.787 -12.334 1.00 86.69 195 GLY A C 1
ATOM 1605 O O . GLY A 1 195 ? 6.475 -11.742 -12.962 1.00 86.69 195 GLY A O 1
ATOM 1606 N N . LYS A 1 196 ? 5.538 -10.911 -11.088 1.00 76.44 196 LYS A N 1
ATOM 1607 C CA . LYS A 1 196 ? 5.453 -12.197 -10.368 1.00 76.44 196 LYS A CA 1
ATOM 1608 C C . LYS A 1 196 ? 4.382 -13.128 -10.953 1.00 76.44 196 LYS A C 1
ATOM 1610 O O . LYS A 1 196 ? 4.527 -14.342 -10.899 1.00 76.44 196 LYS A O 1
ATOM 1615 N N . ASN A 1 197 ? 3.349 -12.564 -11.583 1.00 63.03 197 ASN A N 1
ATOM 1616 C CA . ASN A 1 197 ? 2.184 -13.288 -12.104 1.00 63.03 197 ASN A CA 1
ATOM 1617 C C . ASN A 1 197 ? 2.246 -13.536 -13.622 1.00 63.03 197 ASN A C 1
ATOM 1619 O O . ASN A 1 197 ? 1.203 -13.674 -14.267 1.00 63.03 197 ASN A O 1
ATOM 1623 N N . LYS A 1 198 ? 3.450 -13.587 -14.214 1.00 62.00 198 LYS A N 1
ATOM 1624 C CA . LYS A 1 198 ? 3.647 -13.755 -15.668 1.00 62.00 198 LYS A CA 1
ATOM 1625 C C . LYS A 1 198 ? 2.884 -14.952 -16.246 1.00 62.00 198 LYS A C 1
ATOM 1627 O O . LYS A 1 198 ? 2.365 -14.841 -17.349 1.00 62.00 198 LYS A O 1
ATOM 1632 N N . GLU A 1 199 ? 2.723 -16.039 -15.494 1.00 55.06 199 GLU A N 1
ATOM 1633 C CA . GLU A 1 199 ? 1.979 -17.222 -15.951 1.00 55.06 199 GLU A CA 1
ATOM 1634 C C . GLU A 1 199 ? 0.447 -17.047 -15.892 1.00 55.06 199 GLU A C 1
ATOM 1636 O O . GLU A 1 199 ? -0.254 -17.450 -16.818 1.00 55.06 199 GLU A O 1
ATOM 1641 N N . ALA A 1 200 ? -0.091 -16.373 -14.869 1.00 50.53 200 ALA A N 1
ATOM 1642 C CA . ALA A 1 200 ? -1.536 -16.148 -14.721 1.00 50.53 200 ALA A CA 1
ATOM 1643 C C . ALA A 1 200 ? -2.064 -15.008 -15.617 1.00 50.53 200 ALA A C 1
ATOM 1645 O O . ALA A 1 200 ? -3.204 -15.033 -16.089 1.00 50.53 200 ALA A O 1
ATOM 1646 N N . PHE A 1 201 ? -1.233 -13.997 -15.883 1.00 52.59 201 PHE A N 1
ATOM 1647 C CA . PHE A 1 201 ? -1.629 -12.806 -16.639 1.00 52.59 201 PHE A CA 1
ATOM 1648 C C . PHE A 1 201 ? -1.669 -13.033 -18.156 1.00 52.59 201 PHE A C 1
ATOM 1650 O O . PHE A 1 201 ? -2.483 -12.428 -18.859 1.00 52.59 201 PHE A O 1
ATOM 1657 N N . VAL A 1 202 ? -0.815 -13.934 -18.645 1.00 54.06 202 VAL A N 1
ATOM 1658 C CA . VAL A 1 202 ? -0.837 -14.483 -20.006 1.00 54.06 202 VAL A CA 1
ATOM 1659 C C . VAL A 1 202 ? -2.279 -14.913 -20.326 1.00 54.06 202 VAL A C 1
ATOM 1661 O O . VAL A 1 202 ? -2.926 -14.293 -21.170 1.00 54.06 202 VAL A O 1
ATOM 1664 N N . ILE A 1 203 ? -2.876 -15.789 -19.517 1.00 48.03 203 ILE A N 1
ATOM 1665 C CA . ILE A 1 203 ? -4.188 -16.413 -19.771 1.00 48.03 203 ILE A CA 1
ATOM 1666 C C . ILE A 1 203 ? -5.354 -15.403 -19.887 1.00 48.03 203 ILE A C 1
ATOM 1668 O O . ILE A 1 203 ? -6.212 -15.556 -20.755 1.00 48.03 203 ILE A O 1
ATOM 1672 N N . ASN A 1 204 ? -5.371 -14.323 -19.097 1.00 47.66 204 ASN A N 1
ATOM 1673 C CA . ASN A 1 204 ? -6.486 -13.358 -19.081 1.00 47.66 204 ASN A CA 1
ATOM 1674 C C . ASN A 1 204 ? -6.385 -12.227 -20.126 1.00 47.66 204 ASN A C 1
ATOM 1676 O O . ASN A 1 204 ? -7.271 -11.370 -20.195 1.00 47.66 204 ASN A O 1
ATOM 1680 N N . SER A 1 205 ? -5.327 -12.193 -20.944 1.00 42.34 205 SER A N 1
ATOM 1681 C CA . SER A 1 205 ? -5.105 -11.130 -21.938 1.00 42.34 205 SER A CA 1
ATOM 1682 C C . SER A 1 205 ? -5.404 -11.528 -23.394 1.00 42.34 205 SER A C 1
ATOM 1684 O O . SER A 1 205 ? -5.316 -10.673 -24.279 1.00 42.34 205 SER A O 1
ATOM 1686 N N . TYR A 1 206 ? -5.835 -12.773 -23.645 1.00 43.59 206 TYR A N 1
ATOM 1687 C CA . TYR A 1 206 ? -6.094 -13.303 -24.996 1.00 43.59 206 TYR A CA 1
ATOM 1688 C C . TYR A 1 206 ? -7.564 -13.495 -25.374 1.00 43.59 206 TYR A C 1
ATOM 1690 O O . TYR A 1 206 ? -7.849 -14.204 -26.331 1.00 43.59 206 TYR A O 1
ATOM 1698 N N . THR A 1 207 ? -8.525 -12.828 -24.740 1.00 33.03 207 THR A N 1
ATOM 1699 C CA . THR A 1 207 ? -9.843 -12.629 -25.379 1.00 33.03 207 THR A CA 1
ATOM 1700 C C . THR A 1 207 ? -9.788 -11.423 -26.315 1.00 33.03 207 THR A C 1
ATOM 1702 O O . THR A 1 207 ? -10.574 -10.483 -26.215 1.00 33.03 207 THR A O 1
ATOM 1705 N N . ARG A 1 208 ? -8.811 -11.425 -27.226 1.00 32.94 208 ARG A N 1
ATOM 1706 C CA . ARG A 1 208 ? -8.841 -10.619 -28.442 1.00 32.94 208 ARG A CA 1
ATOM 1707 C C . ARG A 1 208 ? -8.929 -11.624 -29.575 1.00 32.94 208 ARG A C 1
ATOM 1709 O O . ARG A 1 208 ? -7.961 -12.326 -29.835 1.00 32.94 208 ARG A O 1
ATOM 1716 N N . SER A 1 209 ? -10.116 -11.706 -30.170 1.00 34.81 209 SER A N 1
ATOM 1717 C CA . SER A 1 209 ? -10.429 -12.457 -31.383 1.00 34.81 209 SER A CA 1
ATOM 1718 C C . SER A 1 209 ? -9.349 -12.230 -32.445 1.00 34.81 209 SER A C 1
ATOM 1720 O O . SER A 1 209 ? -9.416 -11.275 -33.218 1.00 34.81 209 SER A O 1
ATOM 1722 N N . PHE A 1 210 ? -8.339 -13.092 -32.464 1.00 33.97 210 PHE A N 1
ATOM 1723 C CA . PHE A 1 210 ? -7.493 -13.299 -33.622 1.00 33.97 210 PHE A CA 1
ATOM 1724 C C . PHE A 1 210 ? -7.982 -14.581 -34.274 1.00 33.97 210 PHE A C 1
ATOM 1726 O O . PHE A 1 210 ? -7.966 -15.654 -33.675 1.00 33.97 210 PHE A O 1
ATOM 1733 N N . ASN A 1 211 ? -8.489 -14.407 -35.489 1.00 36.34 211 ASN A N 1
ATOM 1734 C CA . ASN A 1 211 ? -8.924 -15.453 -36.394 1.00 36.34 211 ASN A CA 1
ATOM 1735 C C . ASN A 1 211 ? -7.960 -16.647 -36.372 1.00 36.34 211 ASN A C 1
ATOM 1737 O O . ASN A 1 211 ? -6.749 -16.473 -36.527 1.00 36.34 211 ASN A O 1
ATOM 1741 N N . LEU A 1 212 ? -8.525 -17.846 -36.209 1.00 39.12 212 LEU A N 1
ATOM 1742 C CA . LEU A 1 212 ? -7.832 -19.117 -36.392 1.00 39.12 212 LEU A CA 1
ATOM 1743 C C . LEU A 1 212 ? -7.045 -19.112 -37.715 1.00 39.12 212 LEU A C 1
ATOM 1745 O O . LEU A 1 212 ? -7.646 -18.911 -38.776 1.00 39.12 212 LEU A O 1
ATOM 1749 N N . PRO A 1 213 ? -5.746 -19.447 -37.706 1.00 39.12 213 PRO A N 1
ATOM 1750 C CA . PRO A 1 213 ? -5.095 -19.966 -38.891 1.00 39.12 213 PRO A CA 1
ATOM 1751 C C . PRO A 1 213 ? -5.647 -21.362 -39.182 1.00 39.12 213 PRO A C 1
ATOM 1753 O O . PRO A 1 213 ? -5.773 -22.214 -38.301 1.00 39.12 213 PRO A O 1
ATOM 1756 N N . LYS A 1 214 ? -6.002 -21.562 -40.448 1.00 39.22 214 LYS A N 1
ATOM 1757 C CA . LYS A 1 214 ? -6.532 -22.797 -41.015 1.00 39.22 214 LYS A CA 1
ATOM 1758 C C . LYS A 1 214 ? -5.654 -24.002 -40.662 1.00 39.22 214 LYS A C 1
ATOM 1760 O O . LYS A 1 214 ? -4.434 -23.970 -40.770 1.00 39.22 214 LYS A O 1
ATOM 1765 N N . LYS A 1 215 ? -6.347 -25.078 -40.299 1.00 36.78 215 LYS A N 1
ATOM 1766 C CA . LYS A 1 215 ? -5.881 -26.460 -40.195 1.00 36.78 215 LYS A CA 1
ATOM 1767 C C . LYS A 1 215 ? -5.195 -26.857 -41.514 1.00 36.78 215 LYS A C 1
ATOM 1769 O O . LYS A 1 215 ? -5.883 -27.058 -42.512 1.00 36.78 215 LYS A O 1
ATOM 1774 N N . THR A 1 216 ? -3.870 -26.988 -41.527 1.00 34.09 216 THR A N 1
ATOM 1775 C CA . THR A 1 216 ? -3.185 -27.772 -42.564 1.00 34.09 216 THR A CA 1
ATOM 1776 C C . THR A 1 216 ? -2.946 -29.158 -41.994 1.00 34.09 216 THR A C 1
ATOM 1778 O O . THR A 1 216 ? -2.087 -29.371 -41.143 1.00 34.09 216 THR A O 1
ATOM 1781 N N . THR A 1 217 ? -3.780 -30.087 -42.438 1.00 37.75 217 THR A N 1
ATOM 1782 C CA . THR A 1 217 ? -3.620 -31.526 -42.270 1.00 37.75 217 THR A CA 1
ATOM 1783 C C . THR A 1 217 ? -2.293 -31.955 -42.893 1.00 37.75 217 THR A C 1
ATOM 1785 O O . THR A 1 217 ? -2.134 -31.870 -44.107 1.00 37.75 217 THR A O 1
ATOM 1788 N N . ILE A 1 218 ? -1.352 -32.436 -42.084 1.00 42.22 218 ILE A N 1
ATOM 1789 C CA . ILE A 1 218 ? -0.254 -33.287 -42.552 1.00 42.22 218 ILE A CA 1
ATOM 1790 C C . ILE A 1 218 ? -0.273 -34.530 -41.667 1.00 42.22 218 ILE A C 1
ATOM 1792 O O . ILE A 1 218 ? -0.088 -34.453 -40.454 1.00 42.22 218 ILE A O 1
ATOM 1796 N N . ASN A 1 219 ? -0.584 -35.663 -42.293 1.00 45.88 219 ASN A N 1
ATOM 1797 C CA . ASN A 1 219 ? -0.571 -36.981 -41.673 1.00 45.88 219 ASN A CA 1
ATOM 1798 C C . ASN A 1 219 ? 0.863 -37.415 -41.302 1.00 45.88 219 ASN A C 1
ATOM 1800 O O . ASN A 1 219 ? 1.819 -36.996 -41.958 1.00 45.88 219 ASN A O 1
ATOM 1804 N N . PRO A 1 220 ? 1.018 -38.310 -40.309 1.00 47.34 220 PRO A N 1
ATOM 1805 C CA . PRO A 1 220 ? 2.299 -38.872 -39.909 1.00 47.34 220 PRO A CA 1
ATOM 1806 C C . PRO A 1 220 ? 2.571 -40.187 -40.654 1.00 47.34 220 PRO A C 1
ATOM 1808 O O . PRO A 1 220 ? 1.811 -41.138 -40.507 1.00 47.34 220 PRO A O 1
ATOM 1811 N N . ALA A 1 221 ? 3.662 -40.269 -41.418 1.00 38.78 221 ALA A N 1
ATOM 1812 C CA . ALA A 1 221 ? 4.324 -41.534 -41.766 1.00 38.78 221 ALA A CA 1
ATOM 1813 C C . ALA A 1 221 ? 5.605 -41.278 -42.574 1.00 38.78 221 ALA A C 1
ATOM 1815 O O . ALA A 1 221 ? 5.522 -41.029 -43.771 1.00 38.78 221 ALA A O 1
ATOM 1816 N N . LEU A 1 222 ? 6.786 -41.441 -41.967 1.00 38.12 222 LEU A N 1
ATOM 1817 C CA . LEU A 1 222 ? 7.841 -42.223 -42.616 1.00 38.12 222 LEU A CA 1
ATOM 1818 C C . LEU A 1 222 ? 8.879 -42.705 -41.600 1.00 38.12 222 LEU A C 1
ATOM 1820 O O . LEU A 1 222 ? 9.418 -41.947 -40.799 1.00 38.12 222 LEU A O 1
ATOM 1824 N N . LYS A 1 223 ? 9.102 -44.015 -41.643 1.00 38.53 223 LYS A N 1
ATOM 1825 C CA . LYS A 1 223 ? 10.048 -44.790 -40.849 1.00 38.53 223 LYS A CA 1
ATOM 1826 C C . LYS A 1 223 ? 11.447 -44.741 -41.484 1.00 38.53 223 LYS A C 1
ATOM 1828 O O . LYS A 1 223 ? 11.548 -44.675 -42.705 1.00 38.53 223 LYS A O 1
ATOM 1833 N N . THR A 1 224 ? 12.461 -45.003 -40.645 1.00 31.39 224 THR A N 1
ATOM 1834 C CA . THR A 1 224 ? 13.780 -45.633 -40.937 1.00 31.39 224 THR A CA 1
ATOM 1835 C C . THR A 1 224 ? 14.768 -44.824 -41.809 1.00 31.39 224 THR A C 1
ATOM 1837 O O . THR A 1 224 ? 14.388 -44.293 -42.837 1.00 31.39 224 THR A O 1
ATOM 1840 N N . LYS A 1 225 ? 16.070 -44.692 -41.504 1.00 36.47 225 LYS A N 1
ATOM 1841 C CA . LYS A 1 225 ? 17.037 -45.671 -40.973 1.00 36.47 225 LYS A CA 1
ATOM 1842 C C . LYS A 1 225 ? 18.163 -44.998 -40.168 1.00 36.47 225 LYS A C 1
ATOM 1844 O O . LYS A 1 225 ? 18.724 -43.990 -40.586 1.00 36.47 225 LYS A O 1
ATOM 1849 N N . THR A 1 226 ? 18.523 -45.642 -39.064 1.00 34.44 226 THR A N 1
ATOM 1850 C CA . THR A 1 226 ? 19.764 -45.473 -38.302 1.00 34.44 226 THR A CA 1
ATOM 1851 C C . THR A 1 226 ? 20.939 -45.986 -39.134 1.00 34.44 226 THR A C 1
ATOM 1853 O O . THR A 1 226 ? 20.875 -47.108 -39.631 1.00 34.44 226 THR A O 1
ATOM 1856 N N . THR A 1 227 ? 22.000 -45.188 -39.282 1.00 37.12 227 THR A N 1
ATOM 1857 C CA . THR A 1 227 ? 23.297 -45.675 -39.772 1.00 37.12 227 THR A CA 1
ATOM 1858 C C . THR A 1 227 ? 24.333 -45.389 -38.700 1.00 37.12 227 THR A C 1
ATOM 1860 O O . THR A 1 227 ? 24.565 -44.248 -38.308 1.00 37.12 227 THR A O 1
ATOM 1863 N N . GLU A 1 228 ? 24.863 -46.484 -38.189 1.00 39.91 228 GLU A N 1
ATOM 1864 C CA . GLU A 1 228 ? 25.878 -46.631 -37.167 1.00 39.91 228 GLU A CA 1
ATOM 1865 C C . GLU A 1 228 ? 27.241 -46.310 -37.797 1.00 39.91 228 GLU A C 1
ATOM 1867 O O . GLU A 1 228 ? 27.630 -46.932 -38.784 1.00 39.91 228 GLU A O 1
ATOM 1872 N N . ILE A 1 229 ? 27.960 -45.316 -37.269 1.00 41.84 229 ILE A N 1
ATOM 1873 C CA . ILE A 1 229 ? 29.366 -45.085 -37.619 1.00 41.84 229 ILE A CA 1
ATOM 1874 C C . ILE A 1 229 ? 30.166 -45.117 -36.322 1.00 41.84 229 ILE A C 1
ATOM 1876 O O . ILE A 1 229 ? 30.135 -44.191 -35.512 1.00 41.84 229 ILE A O 1
ATOM 1880 N N . GLN A 1 230 ? 30.865 -46.236 -36.143 1.00 42.59 230 GLN A N 1
ATOM 1881 C CA . GLN A 1 230 ? 31.907 -46.433 -35.147 1.00 42.59 230 GLN A CA 1
ATOM 1882 C C . GLN A 1 230 ? 33.059 -45.457 -35.423 1.00 42.59 230 GLN A C 1
ATOM 1884 O O . GLN A 1 230 ? 33.662 -45.492 -36.494 1.00 42.59 230 GLN A O 1
ATOM 1889 N N . SER A 1 231 ? 33.390 -44.610 -34.447 1.00 41.06 231 SER A N 1
ATOM 1890 C CA . SER A 1 231 ? 34.620 -43.815 -34.449 1.00 41.06 231 SER A CA 1
ATOM 1891 C C . SER A 1 231 ? 35.607 -44.437 -33.467 1.00 41.06 231 SER A C 1
ATOM 1893 O O . SER A 1 231 ? 35.388 -44.452 -32.255 1.00 41.06 231 SER A O 1
ATOM 1895 N N . LYS A 1 232 ? 36.669 -45.012 -34.031 1.00 48.53 232 LYS A N 1
ATOM 1896 C CA . LYS A 1 232 ? 37.789 -45.660 -33.353 1.00 48.53 232 LYS A CA 1
ATOM 1897 C C . LYS A 1 232 ? 38.945 -44.656 -33.297 1.00 48.53 232 LYS A C 1
ATOM 1899 O O . LYS A 1 232 ? 39.340 -44.114 -34.324 1.00 48.53 232 LYS A O 1
ATOM 1904 N N . VAL A 1 233 ? 39.462 -44.414 -32.097 1.00 50.88 233 VAL A N 1
ATOM 1905 C CA . VAL A 1 233 ? 40.655 -43.593 -31.814 1.00 50.88 233 VAL A CA 1
ATOM 1906 C C . VAL A 1 233 ? 41.915 -44.258 -32.399 1.00 50.88 233 VAL A C 1
ATOM 1908 O O . VAL A 1 233 ? 42.028 -45.485 -32.336 1.00 50.88 233 VAL A O 1
ATOM 1911 N N . PRO A 1 234 ? 42.859 -43.476 -32.958 1.00 50.28 234 PRO A N 1
ATOM 1912 C CA . PRO A 1 234 ? 44.242 -43.473 -32.440 1.00 50.28 234 PRO A CA 1
ATOM 1913 C C . PRO A 1 234 ? 44.799 -42.033 -32.297 1.00 50.28 234 PRO A C 1
ATOM 1915 O O . PRO A 1 234 ? 44.536 -41.175 -33.129 1.00 50.28 234 PRO A O 1
ATOM 1918 N N . VAL A 1 235 ? 45.367 -41.657 -31.144 1.00 41.72 235 VAL A N 1
ATOM 1919 C CA . VAL A 1 235 ? 46.806 -41.704 -30.776 1.00 41.72 235 VAL A CA 1
ATOM 1920 C C . VAL A 1 235 ? 47.681 -40.657 -31.501 1.00 41.72 235 VAL A C 1
ATOM 1922 O O . VAL A 1 235 ? 48.035 -40.825 -32.657 1.00 41.72 235 VAL A O 1
ATOM 1925 N N . VAL A 1 236 ? 48.032 -39.617 -30.725 1.00 48.69 236 VAL A N 1
ATOM 1926 C CA . VAL A 1 236 ? 49.323 -38.893 -30.601 1.00 48.69 236 VAL A CA 1
ATOM 1927 C C . VAL A 1 236 ? 50.018 -38.366 -31.868 1.00 48.69 236 VAL A C 1
ATOM 1929 O O . VAL A 1 236 ? 50.568 -39.138 -32.639 1.00 48.69 236 VAL A O 1
ATOM 1932 N N . ALA A 1 237 ? 50.167 -37.035 -31.949 1.00 44.50 237 ALA A N 1
ATOM 1933 C CA . ALA A 1 237 ? 51.442 -36.386 -32.292 1.00 44.50 237 ALA A CA 1
ATOM 1934 C C . ALA A 1 237 ? 51.432 -34.887 -31.924 1.00 44.50 237 ALA A C 1
ATOM 1936 O O . ALA A 1 237 ? 50.552 -34.132 -32.335 1.00 44.50 237 ALA A O 1
ATOM 1937 N N . GLU A 1 238 ? 52.438 -34.484 -31.147 1.00 44.91 238 GLU A N 1
ATOM 1938 C CA . GLU A 1 238 ? 52.900 -33.108 -30.942 1.00 44.91 238 GLU A CA 1
ATOM 1939 C C . GLU A 1 238 ? 53.269 -32.435 -32.271 1.00 44.91 238 GLU A C 1
ATOM 1941 O O . GLU A 1 238 ? 53.820 -33.088 -33.155 1.00 44.91 238 GLU A O 1
ATOM 1946 N N . CYS A 1 239 ? 53.068 -31.117 -32.386 1.00 35.84 239 CYS A N 1
ATOM 1947 C CA . CYS A 1 239 ? 53.820 -30.295 -33.337 1.00 35.84 239 CYS A CA 1
ATOM 1948 C C . CYS A 1 239 ? 54.053 -28.866 -32.819 1.00 35.84 239 CYS A C 1
ATOM 1950 O O . CYS A 1 239 ? 53.157 -28.188 -32.320 1.00 35.84 239 CYS A O 1
ATOM 1952 N N . HIS A 1 240 ? 55.314 -28.468 -32.965 1.00 48.41 240 HIS A N 1
ATOM 1953 C CA . HIS A 1 240 ? 56.022 -27.278 -32.499 1.00 48.41 240 HIS A CA 1
ATOM 1954 C C . HIS A 1 240 ? 55.682 -25.976 -33.264 1.00 48.41 240 HIS A C 1
ATOM 1956 O O . HIS A 1 240 ? 55.089 -26.029 -34.342 1.00 48.41 240 HIS A O 1
ATOM 1962 N N . PRO A 1 241 ? 56.104 -24.795 -32.754 1.00 55.84 241 PRO A N 1
ATOM 1963 C CA . PRO A 1 241 ? 55.896 -23.507 -33.417 1.00 55.84 241 PRO A CA 1
ATOM 1964 C C . PRO A 1 241 ? 56.862 -23.293 -34.594 1.00 55.84 241 PRO A C 1
ATOM 1966 O O . PRO A 1 241 ? 58.082 -23.358 -34.442 1.00 55.84 241 PRO A O 1
ATOM 1969 N N . SER A 1 242 ? 56.318 -22.980 -35.773 1.00 52.22 242 SER A N 1
ATOM 1970 C CA . SER A 1 242 ? 57.107 -22.628 -36.955 1.00 52.22 242 SER A CA 1
ATOM 1971 C C . SER A 1 242 ? 57.543 -21.164 -36.940 1.00 52.22 242 SER A C 1
ATOM 1973 O O . SER A 1 242 ? 56.741 -20.238 -37.051 1.00 52.22 242 SER A O 1
ATOM 1975 N N . VAL A 1 243 ? 58.860 -20.995 -36.865 1.00 48.97 243 VAL A N 1
ATOM 1976 C CA . VAL A 1 243 ? 59.622 -19.817 -37.275 1.00 48.97 243 VAL A CA 1
ATOM 1977 C C . VAL A 1 243 ? 59.663 -19.760 -38.806 1.00 48.97 243 VAL A C 1
ATOM 1979 O O . VAL A 1 243 ? 59.938 -20.753 -39.474 1.00 48.97 243 VAL A O 1
ATOM 1982 N N . SER A 1 244 ? 59.424 -18.587 -39.379 1.00 49.75 244 SER A N 1
ATOM 1983 C CA . SER A 1 244 ? 59.807 -18.211 -40.747 1.00 49.75 244 SER A CA 1
ATOM 1984 C C . SER A 1 244 ? 59.930 -16.688 -40.737 1.00 49.75 244 SER A C 1
ATOM 1986 O O . SER A 1 244 ? 59.042 -16.008 -40.241 1.00 49.75 244 SER A O 1
ATOM 1988 N N . GLY A 1 245 ? 61.003 -16.051 -41.181 1.00 43.84 245 GLY A N 1
ATOM 1989 C CA . GLY A 1 245 ? 62.018 -16.475 -42.131 1.00 43.84 245 GLY A CA 1
ATOM 1990 C C . GLY A 1 245 ? 62.290 -15.259 -43.010 1.00 43.84 245 GLY A C 1
ATOM 1991 O O . GLY A 1 245 ? 61.487 -14.910 -43.869 1.00 43.84 245 GLY A O 1
ATOM 1992 N N . THR A 1 246 ? 63.383 -14.569 -42.706 1.00 47.97 246 THR A N 1
ATOM 1993 C CA . THR A 1 246 ? 63.898 -13.361 -43.353 1.00 47.97 246 THR A CA 1
ATOM 1994 C C . THR A 1 246 ? 64.047 -13.536 -44.866 1.00 47.97 246 THR A C 1
ATOM 1996 O O . THR A 1 246 ? 64.693 -14.479 -45.318 1.00 47.97 246 THR A O 1
ATOM 1999 N N . ARG A 1 247 ? 63.543 -12.581 -45.659 1.00 45.97 247 ARG A N 1
ATOM 2000 C CA . ARG A 1 247 ? 63.983 -12.392 -47.050 1.00 45.97 247 ARG A CA 1
ATOM 2001 C C . ARG A 1 247 ? 64.205 -10.911 -47.336 1.00 45.97 247 ARG A C 1
ATOM 2003 O O . ARG A 1 247 ? 63.264 -10.123 -47.359 1.00 45.97 247 ARG A O 1
ATOM 2010 N N . MET A 1 248 ? 65.475 -10.563 -47.525 1.00 51.38 248 MET A N 1
ATOM 2011 C CA . MET A 1 248 ? 65.918 -9.304 -48.109 1.00 51.38 248 MET A CA 1
ATOM 2012 C C . MET A 1 248 ? 65.648 -9.302 -49.612 1.00 51.38 248 MET A C 1
ATOM 2014 O O . MET A 1 248 ? 66.007 -10.262 -50.287 1.00 51.38 248 MET A O 1
ATOM 2018 N N . LEU A 1 249 ? 65.122 -8.193 -50.128 1.00 50.25 249 LEU A N 1
ATOM 2019 C CA . LEU A 1 249 ? 65.460 -7.689 -51.457 1.00 50.25 249 LEU A CA 1
ATOM 2020 C C . LEU A 1 249 ? 65.557 -6.161 -51.377 1.00 50.25 249 LEU A C 1
ATOM 2022 O O . LEU A 1 249 ? 64.583 -5.481 -51.057 1.00 50.25 249 LEU A O 1
ATOM 2026 N N . GLN A 1 250 ? 66.764 -5.657 -51.635 1.00 47.81 250 GLN A N 1
ATOM 2027 C CA . GLN A 1 250 ? 67.039 -4.276 -52.018 1.00 47.81 250 GLN A CA 1
ATOM 2028 C C . GLN A 1 250 ? 66.605 -4.081 -53.472 1.00 47.81 250 GLN A C 1
ATOM 2030 O O . GLN A 1 250 ? 67.004 -4.862 -54.333 1.00 47.81 250 GLN A O 1
ATOM 2035 N N . ILE A 1 251 ? 65.849 -3.019 -53.745 1.00 50.84 251 ILE A N 1
ATOM 2036 C CA . ILE A 1 251 ? 65.850 -2.340 -55.043 1.00 50.84 251 ILE A CA 1
ATOM 2037 C C . ILE A 1 251 ? 65.868 -0.843 -54.743 1.00 50.84 251 ILE A C 1
ATOM 2039 O O . ILE A 1 251 ? 65.002 -0.328 -54.033 1.00 50.84 251 ILE A O 1
ATOM 2043 N N . ASP A 1 252 ? 66.893 -0.187 -55.270 1.00 52.72 252 ASP A N 1
ATOM 2044 C CA . ASP A 1 252 ? 67.128 1.242 -55.182 1.00 52.72 252 ASP A CA 1
ATOM 2045 C C . ASP A 1 252 ? 66.270 2.047 -56.172 1.00 52.72 252 ASP A C 1
ATOM 2047 O O . ASP A 1 252 ? 65.954 1.604 -57.278 1.00 52.72 252 ASP A O 1
ATOM 2051 N N . ASN A 1 253 ? 66.073 3.310 -55.781 1.00 53.53 253 ASN A N 1
ATOM 2052 C CA . ASN A 1 253 ? 65.927 4.513 -56.611 1.00 53.53 253 ASN A CA 1
ATOM 2053 C C . ASN A 1 253 ? 64.528 5.051 -57.012 1.00 53.53 253 ASN A C 1
ATOM 2055 O O . ASN A 1 253 ? 63.523 4.345 -56.964 1.00 53.53 253 ASN A O 1
ATOM 2059 N N . PRO A 1 254 ? 64.424 6.385 -57.258 1.00 65.31 254 PRO A N 1
ATOM 2060 C CA . PRO A 1 254 ? 63.455 7.224 -56.556 1.00 65.31 254 PRO A CA 1
ATOM 2061 C C . PRO A 1 254 ? 62.557 8.046 -57.497 1.00 65.31 254 PRO A C 1
ATOM 2063 O O . PRO A 1 254 ? 62.917 8.316 -58.638 1.00 65.31 254 PRO A O 1
ATOM 2066 N N . LYS A 1 255 ? 61.423 8.530 -56.970 1.00 44.38 255 LYS A N 1
ATOM 2067 C CA . LYS A 1 255 ? 60.874 9.897 -57.139 1.00 44.38 255 LYS A CA 1
ATOM 2068 C C . LYS A 1 255 ? 59.372 9.912 -56.841 1.00 44.38 255 LYS A C 1
ATOM 2070 O O . LYS A 1 255 ? 58.568 9.346 -57.563 1.00 44.38 255 LYS A O 1
ATOM 2075 N N . VAL A 1 256 ? 59.051 10.598 -55.744 1.00 47.94 256 VAL A N 1
ATOM 2076 C CA . VAL A 1 256 ? 58.022 11.645 -55.645 1.00 47.94 256 VAL A CA 1
ATOM 2077 C C . VAL A 1 256 ? 56.656 11.323 -56.262 1.00 47.94 256 VAL A C 1
ATOM 2079 O O . VAL A 1 256 ? 56.480 11.402 -57.469 1.00 47.94 256 VAL A O 1
ATOM 2082 N N . SER A 1 257 ? 55.656 11.118 -55.393 1.00 57.50 257 SER A N 1
ATOM 2083 C CA . SER A 1 257 ? 54.477 12.005 -55.305 1.00 57.50 257 SER A CA 1
ATOM 2084 C C . SER A 1 257 ? 53.234 11.280 -54.765 1.00 57.50 257 SER A C 1
ATOM 2086 O O . SER A 1 257 ? 52.551 10.557 -55.479 1.00 57.50 257 SER A O 1
ATOM 2088 N N . ILE A 1 258 ? 52.926 11.552 -53.492 1.00 56.66 258 ILE A N 1
ATOM 2089 C CA . ILE A 1 258 ? 51.579 11.588 -52.896 1.00 56.66 258 ILE A CA 1
ATOM 2090 C C . ILE A 1 258 ? 50.715 10.338 -53.125 1.00 56.66 258 ILE A C 1
ATOM 2092 O O . ILE A 1 258 ? 49.721 10.358 -53.840 1.00 56.66 258 ILE A O 1
ATOM 2096 N N . ASN A 1 259 ? 50.990 9.287 -52.356 1.00 52.91 259 ASN A N 1
ATOM 2097 C CA . ASN A 1 259 ? 49.934 8.369 -51.947 1.00 52.91 259 ASN A CA 1
ATOM 2098 C C . ASN A 1 259 ? 49.828 8.419 -50.429 1.00 52.91 259 ASN A C 1
ATOM 2100 O O . ASN A 1 259 ? 50.707 7.948 -49.707 1.00 52.91 259 ASN A O 1
ATOM 2104 N N . LYS A 1 260 ? 48.751 9.058 -49.954 1.00 62.06 260 LYS A N 1
ATOM 2105 C CA . LYS A 1 260 ? 48.361 9.130 -48.545 1.00 62.06 260 LYS A CA 1
ATOM 2106 C C . LYS A 1 260 ? 48.253 7.699 -48.011 1.00 62.06 260 LYS A C 1
ATOM 2108 O O . LYS A 1 260 ? 47.209 7.064 -48.148 1.00 62.06 260 LYS A O 1
ATOM 2113 N N . LYS A 1 261 ? 49.334 7.184 -47.413 1.00 57.03 261 LYS A N 1
ATOM 2114 C CA . LYS A 1 261 ? 49.307 5.965 -46.603 1.00 57.03 261 LYS A CA 1
ATOM 2115 C C . LYS A 1 261 ? 48.331 6.252 -45.470 1.00 57.03 261 LYS A C 1
ATOM 2117 O O . LYS A 1 261 ? 48.670 6.944 -44.516 1.00 57.03 261 LYS A O 1
ATOM 2122 N N . ARG A 1 262 ? 47.087 5.796 -45.632 1.00 61.44 262 ARG A N 1
ATOM 2123 C CA . ARG A 1 262 ? 46.075 5.817 -44.579 1.00 61.44 262 ARG A CA 1
ATOM 2124 C C . ARG A 1 262 ? 46.676 5.039 -43.418 1.00 61.44 262 ARG A C 1
ATOM 2126 O O . ARG A 1 262 ? 46.780 3.815 -43.491 1.00 61.44 262 ARG A O 1
ATOM 2133 N N . ALA A 1 263 ? 47.144 5.763 -42.403 1.00 59.84 263 ALA A N 1
ATOM 2134 C CA . ALA A 1 263 ? 47.536 5.182 -41.136 1.00 59.84 263 ALA A CA 1
ATOM 2135 C C . ALA A 1 263 ? 46.353 4.326 -40.686 1.00 59.84 263 ALA A C 1
ATOM 2137 O O . ALA A 1 263 ? 45.249 4.838 -40.490 1.00 59.84 263 ALA A O 1
ATOM 2138 N N . ARG A 1 264 ? 46.548 3.003 -40.650 1.00 63.31 264 ARG A N 1
ATOM 2139 C CA . ARG A 1 264 ? 45.535 2.103 -40.105 1.00 63.31 264 ARG A CA 1
ATOM 2140 C C . ARG A 1 264 ? 45.263 2.597 -38.683 1.00 63.31 264 ARG A C 1
ATOM 2142 O O . ARG A 1 264 ? 46.241 2.798 -37.960 1.00 63.31 264 ARG A O 1
ATOM 2149 N N . PRO A 1 265 ? 44.000 2.843 -38.300 1.00 60.12 265 PRO A N 1
ATOM 2150 C CA . PRO A 1 265 ? 43.674 3.293 -36.957 1.00 60.12 265 PRO A CA 1
ATOM 2151 C C . PRO A 1 265 ? 44.338 2.344 -35.962 1.00 60.12 265 PRO A C 1
ATOM 2153 O O . PRO A 1 265 ? 44.055 1.145 -35.970 1.00 60.12 265 PRO A O 1
ATOM 2156 N N . GLN A 1 266 ? 45.287 2.853 -35.175 1.00 57.38 266 GLN A N 1
ATOM 2157 C CA . GLN A 1 266 ? 45.886 2.077 -34.098 1.00 57.38 266 GLN A CA 1
ATOM 2158 C C . GLN A 1 266 ? 44.746 1.578 -33.209 1.00 57.38 266 GLN A C 1
ATOM 2160 O O . GLN A 1 266 ? 43.890 2.356 -32.788 1.00 57.38 266 GLN A O 1
ATOM 2165 N N . HIS A 1 267 ? 44.725 0.267 -32.974 1.00 54.62 267 HIS A N 1
ATOM 2166 C CA . HIS A 1 267 ? 43.828 -0.442 -32.065 1.00 54.62 267 HIS A CA 1
ATOM 2167 C C . HIS A 1 267 ? 43.908 0.155 -30.641 1.00 54.62 267 HIS A C 1
ATOM 2169 O O . HIS A 1 267 ? 44.589 -0.375 -29.771 1.00 54.62 267 HIS A O 1
ATOM 2175 N N . GLY A 1 268 ? 43.227 1.277 -30.398 1.00 57.25 268 GLY A N 1
ATOM 2176 C CA . GLY A 1 268 ? 43.192 1.972 -29.104 1.00 57.25 268 GLY A CA 1
ATOM 2177 C C . GLY A 1 268 ? 41.818 1.950 -28.429 1.00 57.25 268 GLY A C 1
ATOM 2178 O O . GLY A 1 268 ? 41.718 2.067 -27.210 1.00 57.25 268 GLY A O 1
ATOM 2179 N N . THR A 1 269 ? 40.741 1.740 -29.188 1.00 61.47 269 THR A N 1
ATOM 2180 C CA . THR A 1 269 ? 39.368 1.888 -28.672 1.00 61.47 269 THR A CA 1
ATOM 2181 C C . THR A 1 269 ? 38.916 0.711 -27.799 1.00 61.47 269 THR A C 1
ATOM 2183 O O . THR A 1 269 ? 38.092 0.882 -26.903 1.00 61.47 269 THR A O 1
ATOM 2186 N N . GLY A 1 270 ? 39.482 -0.485 -28.002 1.00 74.00 270 GLY A N 1
ATOM 2187 C CA . GLY A 1 270 ? 39.124 -1.681 -27.228 1.00 74.00 270 GLY A CA 1
ATOM 2188 C C . GLY A 1 270 ? 39.503 -1.592 -25.744 1.00 74.00 270 GLY A C 1
ATOM 2189 O O . GLY A 1 270 ? 38.738 -2.036 -24.890 1.00 74.00 270 GLY A O 1
ATOM 2190 N N . SER A 1 271 ? 40.639 -0.958 -25.425 1.00 82.00 271 SER A N 1
ATOM 2191 C CA . SER A 1 271 ? 41.144 -0.850 -24.046 1.00 82.00 271 SER A CA 1
ATOM 2192 C C . SER A 1 271 ? 40.270 0.062 -23.176 1.00 82.00 271 SER A C 1
ATOM 2194 O O . SER A 1 271 ? 39.940 -0.280 -22.041 1.00 82.00 271 SER A O 1
ATOM 2196 N N . ASN A 1 272 ? 39.802 1.186 -23.727 1.00 85.88 272 ASN A N 1
ATOM 2197 C CA . ASN A 1 272 ? 38.916 2.099 -23.001 1.00 85.88 272 ASN A CA 1
ATOM 2198 C C . ASN A 1 272 ? 37.525 1.491 -22.786 1.00 85.88 272 ASN A C 1
ATOM 2200 O O . ASN A 1 272 ? 36.990 1.580 -21.685 1.00 85.88 272 ASN A O 1
ATOM 2204 N N . ASN A 1 273 ? 36.979 0.796 -23.789 1.00 85.69 273 ASN A N 1
ATOM 2205 C CA . ASN A 1 273 ? 35.698 0.103 -23.644 1.00 85.69 273 ASN A CA 1
ATOM 2206 C C . ASN A 1 273 ? 35.752 -0.999 -22.574 1.00 85.69 273 ASN A C 1
ATOM 2208 O O . ASN A 1 273 ? 34.811 -1.135 -21.793 1.00 85.69 273 ASN A O 1
ATOM 2212 N N . ALA A 1 274 ? 36.857 -1.747 -22.482 1.00 89.06 274 ALA A N 1
ATOM 2213 C CA . ALA A 1 274 ? 37.044 -2.745 -21.428 1.00 89.06 274 ALA A CA 1
ATOM 2214 C C . ALA A 1 274 ? 37.094 -2.108 -20.027 1.00 89.06 274 ALA A C 1
ATOM 2216 O O . ALA A 1 274 ? 36.438 -2.598 -19.108 1.00 89.06 274 ALA A O 1
ATOM 2217 N N . LYS A 1 275 ? 37.803 -0.981 -19.868 1.00 91.31 275 LYS A N 1
ATOM 2218 C CA . LYS A 1 275 ? 37.858 -0.237 -18.596 1.00 91.31 275 LYS A CA 1
ATOM 2219 C C . LYS A 1 275 ? 36.490 0.298 -18.176 1.00 91.31 275 LYS A C 1
ATOM 2221 O O . LYS A 1 275 ? 36.108 0.128 -17.023 1.00 91.31 275 LYS A O 1
ATOM 2226 N N . VAL A 1 276 ? 35.739 0.889 -19.107 1.00 93.31 276 VAL A N 1
ATOM 2227 C CA . VAL A 1 276 ? 34.380 1.390 -18.840 1.00 93.31 276 VAL A CA 1
ATOM 2228 C C . VAL A 1 276 ? 33.452 0.246 -18.437 1.00 93.31 276 VAL A C 1
ATOM 2230 O O . VAL A 1 276 ? 32.706 0.379 -17.470 1.00 93.31 276 VAL A O 1
ATOM 2233 N N . LYS A 1 277 ? 33.535 -0.905 -19.119 1.00 95.25 277 LYS A N 1
ATOM 2234 C CA . LYS A 1 277 ? 32.744 -2.091 -18.767 1.00 95.25 277 LYS A CA 1
ATOM 2235 C C . LYS A 1 277 ? 33.039 -2.569 -17.342 1.00 95.25 277 LYS A C 1
ATOM 2237 O O . LYS A 1 277 ? 32.103 -2.764 -16.576 1.00 95.25 277 LYS A O 1
ATOM 2242 N N . LEU A 1 278 ? 34.316 -2.696 -16.978 1.00 96.00 278 LEU A N 1
ATOM 2243 C CA . LEU A 1 278 ? 34.723 -3.093 -15.624 1.00 96.00 278 LEU A CA 1
ATOM 2244 C C . LEU A 1 278 ? 34.276 -2.078 -14.562 1.00 96.00 278 LEU A C 1
ATOM 2246 O O . LEU A 1 278 ? 33.865 -2.459 -13.468 1.00 96.00 278 LEU A O 1
ATOM 2250 N N . GLN A 1 279 ? 34.321 -0.783 -14.878 1.00 97.06 279 GLN A N 1
ATOM 2251 C CA . GLN A 1 279 ? 33.868 0.262 -13.962 1.00 97.06 279 GLN A CA 1
ATOM 2252 C C . GLN A 1 279 ? 32.350 0.214 -13.735 1.00 97.06 279 GLN A C 1
ATOM 2254 O O . GLN A 1 279 ? 31.907 0.332 -12.593 1.00 97.06 279 GLN A O 1
ATOM 2259 N N . LEU A 1 280 ? 31.561 -0.001 -14.791 1.00 95.56 280 LEU A N 1
ATOM 2260 C CA . LEU A 1 280 ? 30.109 -0.174 -14.684 1.00 95.56 280 LEU A CA 1
ATOM 2261 C C . LEU A 1 280 ? 29.744 -1.435 -13.897 1.00 95.56 280 LEU A C 1
ATOM 2263 O O . LEU A 1 280 ? 28.846 -1.399 -13.061 1.00 95.56 280 LEU A O 1
ATOM 2267 N N . GLU A 1 281 ? 30.464 -2.533 -14.121 1.00 96.62 281 GLU A N 1
ATOM 2268 C CA . GLU A 1 281 ? 30.283 -3.774 -13.367 1.00 96.62 281 GLU A CA 1
ATOM 2269 C C . GLU A 1 281 ? 30.559 -3.567 -11.872 1.00 96.62 281 GLU A C 1
ATOM 2271 O O . GLU A 1 281 ? 29.762 -3.978 -11.029 1.00 96.62 281 GLU A O 1
ATOM 2276 N N . LYS A 1 282 ? 31.623 -2.830 -11.531 1.00 97.94 282 LYS A N 1
ATOM 2277 C CA . LYS A 1 282 ? 31.918 -2.452 -10.145 1.00 97.94 282 LYS A CA 1
ATOM 2278 C C . LYS A 1 282 ? 30.792 -1.617 -9.520 1.00 97.94 282 LYS A C 1
ATOM 2280 O O . LYS A 1 282 ? 30.341 -1.935 -8.422 1.00 97.94 282 LYS A O 1
ATOM 2285 N N . GLN A 1 283 ? 30.309 -0.589 -10.221 1.00 96.88 283 GLN A N 1
ATOM 2286 C CA . GLN A 1 283 ? 29.204 0.256 -9.744 1.00 96.88 283 GLN A CA 1
ATOM 2287 C C . GLN A 1 283 ? 27.911 -0.543 -9.537 1.00 96.88 283 GLN A C 1
ATOM 2289 O O . GLN A 1 283 ? 27.192 -0.331 -8.560 1.00 96.88 283 GLN A O 1
ATOM 2294 N N . TRP A 1 284 ? 27.625 -1.489 -10.432 1.00 95.44 284 TRP A N 1
ATOM 2295 C CA . TRP A 1 284 ? 26.474 -2.378 -10.309 1.00 95.44 284 TRP A CA 1
ATOM 2296 C C . TRP A 1 284 ? 26.570 -3.275 -9.068 1.00 95.44 284 TRP A C 1
ATOM 2298 O O . TRP A 1 284 ? 25.601 -3.403 -8.317 1.00 95.44 284 TRP A O 1
ATOM 2308 N N . LEU A 1 285 ? 27.746 -3.845 -8.797 1.00 97.44 285 LEU A N 1
ATOM 2309 C CA . LEU A 1 285 ? 27.975 -4.660 -7.600 1.00 97.44 285 LEU A CA 1
ATOM 2310 C C . LEU A 1 285 ? 27.823 -3.847 -6.305 1.00 97.44 285 LEU A C 1
ATOM 2312 O O . LEU A 1 285 ? 27.175 -4.313 -5.365 1.00 97.44 285 LEU A O 1
ATOM 2316 N N . GLU A 1 286 ? 28.352 -2.623 -6.258 1.00 96.75 286 GLU A N 1
ATOM 2317 C CA . GLU A 1 286 ? 28.186 -1.709 -5.115 1.00 96.75 286 GLU A CA 1
ATOM 2318 C C . GLU A 1 286 ? 26.709 -1.346 -4.880 1.00 96.75 286 GLU A C 1
ATOM 2320 O O . GLU A 1 286 ? 26.239 -1.296 -3.735 1.00 96.75 286 GLU A O 1
ATOM 2325 N N . HIS A 1 287 ? 25.949 -1.145 -5.960 1.00 93.81 287 HIS A N 1
ATOM 2326 C CA . HIS A 1 287 ? 24.512 -0.898 -5.890 1.00 93.81 287 HIS A CA 1
ATOM 2327 C C . HIS A 1 287 ? 23.754 -2.097 -5.301 1.00 93.81 287 HIS A C 1
ATOM 2329 O O . HIS A 1 287 ? 22.969 -1.919 -4.367 1.00 93.81 287 HIS A O 1
ATOM 2335 N N . LEU A 1 288 ? 24.030 -3.316 -5.778 1.00 93.31 288 LEU A N 1
ATOM 2336 C CA . LEU A 1 288 ? 23.405 -4.541 -5.264 1.00 93.31 288 LEU A CA 1
ATOM 2337 C C . LEU A 1 288 ? 23.713 -4.776 -3.778 1.00 93.31 288 LEU A C 1
ATOM 2339 O O . LEU A 1 288 ? 22.823 -5.139 -3.005 1.00 93.31 288 LEU A O 1
ATOM 2343 N N . GLN A 1 289 ? 24.955 -4.534 -3.352 1.00 97.06 289 GLN A N 1
ATOM 2344 C CA . GLN A 1 289 ? 25.329 -4.618 -1.936 1.00 97.06 289 GLN A CA 1
ATOM 2345 C C . GLN A 1 289 ? 24.590 -3.574 -1.090 1.00 97.06 289 GLN A C 1
ATOM 2347 O O . GLN A 1 289 ? 24.102 -3.886 0.001 1.00 97.06 289 GLN A O 1
ATOM 2352 N N . SER A 1 290 ? 24.462 -2.349 -1.603 1.00 94.25 290 SER A N 1
ATOM 2353 C CA . SER A 1 290 ? 23.724 -1.272 -0.936 1.00 94.25 290 SER A CA 1
ATOM 2354 C C . SER A 1 290 ? 22.233 -1.588 -0.801 1.00 94.25 290 SER A C 1
ATOM 2356 O O . SER A 1 290 ? 21.658 -1.357 0.263 1.00 94.25 290 SER A O 1
ATOM 2358 N N . GLU A 1 291 ? 21.611 -2.160 -1.835 1.00 87.75 291 GLU A N 1
ATOM 2359 C CA . GLU A 1 291 ? 20.225 -2.643 -1.782 1.00 87.75 291 GLU A CA 1
ATOM 2360 C C . GLU A 1 291 ? 20.045 -3.737 -0.727 1.00 87.75 291 GLU A C 1
ATOM 2362 O O . GLU A 1 291 ? 19.173 -3.629 0.138 1.00 87.75 291 GLU A O 1
ATOM 2367 N N . LYS A 1 292 ? 20.931 -4.741 -0.707 1.00 94.88 292 LYS A N 1
ATOM 2368 C CA . LYS A 1 292 ? 20.892 -5.804 0.309 1.00 94.88 292 LYS A CA 1
ATOM 2369 C C . LYS A 1 292 ? 21.010 -5.238 1.728 1.00 94.88 292 LYS A C 1
ATOM 2371 O O . LYS A 1 292 ? 20.286 -5.668 2.622 1.00 94.88 292 LYS A O 1
ATOM 2376 N N . LYS A 1 293 ? 21.866 -4.232 1.938 1.00 95.50 293 LYS A N 1
ATOM 2377 C CA . LYS A 1 293 ? 21.998 -3.540 3.230 1.00 95.50 293 LYS A CA 1
ATOM 2378 C C . LYS A 1 293 ? 20.719 -2.786 3.613 1.00 95.50 293 LYS A C 1
ATOM 2380 O O . LYS A 1 293 ? 20.295 -2.868 4.765 1.00 95.50 293 LYS A O 1
ATOM 2385 N N . ARG A 1 294 ? 20.081 -2.089 2.663 1.00 87.75 294 ARG A N 1
ATOM 2386 C CA . ARG A 1 294 ? 18.785 -1.416 2.881 1.00 87.75 294 ARG A CA 1
ATOM 2387 C C . ARG A 1 294 ? 17.679 -2.409 3.237 1.00 87.75 294 ARG A C 1
ATOM 2389 O O . ARG A 1 294 ? 16.872 -2.111 4.113 1.00 87.75 294 ARG A O 1
ATOM 2396 N N . GLN A 1 295 ? 17.646 -3.567 2.581 1.00 86.50 295 GLN A N 1
ATOM 2397 C CA . GLN A 1 295 ? 16.698 -4.642 2.880 1.00 86.50 295 GLN A CA 1
ATOM 2398 C C . GLN A 1 295 ? 16.894 -5.170 4.304 1.00 86.50 295 GLN A C 1
ATOM 2400 O O . GLN A 1 295 ? 15.955 -5.119 5.091 1.00 86.50 295 GLN A O 1
ATOM 2405 N N . ILE A 1 296 ? 18.124 -5.547 4.671 1.00 96.00 296 ILE A N 1
ATOM 2406 C CA . ILE A 1 296 ? 18.447 -6.012 6.030 1.00 96.00 296 ILE A CA 1
ATOM 2407 C C . ILE A 1 296 ? 18.032 -4.969 7.073 1.00 96.00 296 ILE A C 1
ATOM 2409 O O . ILE A 1 296 ? 17.438 -5.310 8.088 1.00 96.00 296 ILE A O 1
ATOM 2413 N N . GLN A 1 297 ? 18.283 -3.682 6.819 1.00 93.69 297 GLN A N 1
ATOM 2414 C CA . GLN A 1 297 ? 17.889 -2.625 7.748 1.00 93.69 297 GLN A CA 1
ATOM 2415 C C . GLN A 1 297 ? 16.362 -2.503 7.900 1.00 93.69 297 GLN A C 1
ATOM 2417 O O . GLN A 1 297 ? 15.884 -2.212 8.997 1.00 93.69 297 GLN A O 1
ATOM 2422 N N . ARG A 1 298 ? 15.589 -2.709 6.825 1.00 89.19 298 ARG A N 1
ATOM 2423 C CA . ARG A 1 298 ? 14.119 -2.756 6.897 1.00 89.19 298 ARG A CA 1
ATOM 2424 C C . ARG A 1 298 ? 13.652 -3.956 7.718 1.00 89.19 298 ARG A C 1
ATOM 2426 O O . ARG A 1 298 ? 12.798 -3.783 8.582 1.00 89.19 298 ARG A O 1
ATOM 2433 N N . ASP A 1 299 ? 14.260 -5.115 7.502 1.00 91.88 299 ASP A N 1
ATOM 2434 C CA . ASP A 1 299 ? 13.909 -6.351 8.204 1.00 91.88 299 ASP A CA 1
ATOM 2435 C C . ASP A 1 299 ? 14.230 -6.260 9.705 1.00 91.88 299 ASP A C 1
ATOM 2437 O O . ASP A 1 299 ? 13.400 -6.636 10.528 1.00 91.88 299 ASP A O 1
ATOM 2441 N N . VAL A 1 300 ? 15.368 -5.658 10.075 1.00 98.12 300 VAL A N 1
ATOM 2442 C CA . VAL A 1 300 ? 15.730 -5.384 11.479 1.00 98.12 300 VAL A CA 1
ATOM 2443 C C . VAL A 1 300 ? 14.700 -4.474 12.152 1.00 98.12 300 VAL A C 1
ATOM 2445 O O . VAL A 1 300 ? 14.200 -4.809 13.222 1.00 98.12 300 VAL A O 1
ATOM 2448 N N . ARG A 1 301 ? 14.302 -3.363 11.513 1.00 94.38 301 ARG A N 1
ATOM 2449 C CA . ARG A 1 301 ? 13.275 -2.465 12.079 1.00 94.38 301 ARG A CA 1
ATOM 2450 C C . ARG A 1 301 ? 11.929 -3.163 12.254 1.00 94.38 301 ARG A C 1
ATOM 2452 O O . ARG A 1 301 ? 11.223 -2.901 13.224 1.00 94.38 301 ARG A O 1
ATOM 2459 N N . LEU A 1 302 ? 11.550 -4.021 11.306 1.00 94.56 302 LEU A N 1
ATOM 2460 C CA . LEU A 1 302 ? 10.320 -4.801 11.413 1.00 94.56 302 LEU A CA 1
ATOM 2461 C C . LEU A 1 302 ? 10.405 -5.798 12.573 1.00 94.56 302 LEU A C 1
ATOM 2463 O O . LEU A 1 302 ? 9.460 -5.875 13.356 1.00 94.56 302 LEU A O 1
ATOM 2467 N N . ALA A 1 303 ? 11.529 -6.500 12.726 1.00 97.50 303 ALA A N 1
ATOM 2468 C CA . ALA A 1 303 ? 11.754 -7.420 13.839 1.00 97.50 303 ALA A CA 1
ATOM 2469 C C . ALA A 1 303 ? 11.661 -6.712 15.204 1.00 97.50 303 ALA A C 1
ATOM 2471 O O . ALA A 1 303 ? 10.919 -7.174 16.069 1.00 97.50 303 ALA A O 1
ATOM 2472 N N . GLU A 1 304 ? 12.298 -5.547 15.364 1.00 98.25 304 GLU A N 1
ATOM 2473 C CA . GLU A 1 304 ? 12.214 -4.732 16.590 1.00 98.25 304 GLU A CA 1
ATOM 2474 C C . GLU A 1 304 ? 10.771 -4.311 16.920 1.00 98.25 304 GLU A C 1
ATOM 2476 O O . GLU A 1 304 ? 10.353 -4.307 18.080 1.00 98.25 304 GLU A O 1
ATOM 2481 N N . LEU A 1 305 ? 9.976 -3.949 15.907 1.00 96.00 305 LEU A N 1
ATOM 2482 C CA . LEU A 1 305 ? 8.563 -3.610 16.103 1.00 96.00 305 LEU A CA 1
ATOM 2483 C C . LEU A 1 305 ? 7.736 -4.826 16.536 1.00 96.00 305 LEU A C 1
ATOM 2485 O O . LEU A 1 305 ? 6.852 -4.696 17.389 1.00 96.00 305 LEU A O 1
ATOM 2489 N N . PHE A 1 306 ? 8.011 -5.998 15.964 1.00 95.31 306 PHE A N 1
ATOM 2490 C CA . PHE A 1 306 ? 7.357 -7.244 16.362 1.00 95.31 306 PHE A CA 1
ATOM 2491 C C . PHE A 1 306 ? 7.707 -7.646 17.798 1.00 95.31 306 PHE A C 1
ATOM 2493 O O . PHE A 1 306 ? 6.815 -8.060 18.544 1.00 95.31 306 PHE A O 1
ATOM 2500 N N . GLU A 1 307 ? 8.961 -7.473 18.208 1.00 98.19 307 GLU A N 1
ATOM 2501 C CA . GLU A 1 307 ? 9.410 -7.730 19.577 1.00 98.19 307 GLU A CA 1
ATOM 2502 C C . GLU A 1 307 ? 8.690 -6.813 20.575 1.00 98.19 307 GLU A C 1
ATOM 2504 O O . GLU A 1 307 ? 7.994 -7.309 21.462 1.00 98.19 307 GLU A O 1
ATOM 2509 N N . LYS A 1 308 ? 8.689 -5.493 20.339 1.00 97.75 308 LYS A N 1
ATOM 2510 C CA . LYS A 1 308 ? 7.959 -4.518 21.176 1.00 97.75 308 LYS A CA 1
ATOM 2511 C C . LYS A 1 308 ? 6.467 -4.828 21.291 1.00 97.75 308 LYS A C 1
ATOM 2513 O O . LYS A 1 308 ? 5.869 -4.686 22.358 1.00 97.75 308 LYS A O 1
ATOM 2518 N N . LYS A 1 309 ? 5.837 -5.264 20.195 1.00 97.25 309 LYS A N 1
ATOM 2519 C CA . LYS A 1 309 ? 4.423 -5.665 20.207 1.00 97.25 309 LYS A CA 1
ATOM 2520 C C . LYS A 1 309 ? 4.205 -6.915 21.062 1.00 97.25 309 LYS A C 1
ATOM 2522 O O . LYS A 1 309 ? 3.213 -6.990 21.785 1.00 97.25 309 LYS A O 1
ATOM 2527 N N . THR A 1 310 ? 5.126 -7.871 20.998 1.00 97.62 310 THR A N 1
ATOM 2528 C CA . THR A 1 310 ? 5.082 -9.101 21.800 1.00 97.62 310 THR A CA 1
ATOM 2529 C C . THR A 1 310 ? 5.270 -8.793 23.287 1.00 97.62 310 THR A C 1
ATOM 2531 O O . THR A 1 310 ? 4.508 -9.288 24.118 1.00 97.62 310 THR A O 1
ATOM 2534 N N . GLU A 1 311 ? 6.207 -7.909 23.631 1.00 98.25 311 GLU A N 1
ATOM 2535 C CA . GLU A 1 311 ? 6.407 -7.421 25.000 1.00 98.25 311 GLU A CA 1
ATOM 2536 C C . GLU A 1 311 ? 5.166 -6.711 25.550 1.00 98.25 311 GLU A C 1
ATOM 2538 O O . GLU A 1 311 ? 4.727 -7.017 26.659 1.00 98.25 311 GLU A O 1
ATOM 2543 N N . ALA A 1 312 ? 4.542 -5.827 24.765 1.00 97.56 312 ALA A N 1
ATOM 2544 C CA . ALA A 1 312 ? 3.321 -5.128 25.167 1.00 97.56 312 ALA A CA 1
ATOM 2545 C C . ALA A 1 312 ? 2.154 -6.098 25.432 1.00 97.56 312 ALA A C 1
ATOM 2547 O O . ALA A 1 312 ? 1.417 -5.944 26.411 1.00 97.56 312 ALA A O 1
ATOM 2548 N N . VAL A 1 313 ? 2.002 -7.127 24.593 1.00 98.00 313 VAL A N 1
ATOM 2549 C CA . VAL A 1 313 ? 1.002 -8.188 24.798 1.00 98.00 313 VAL A CA 1
ATOM 2550 C C . VAL A 1 313 ? 1.299 -8.977 26.076 1.00 98.00 313 VAL A C 1
ATOM 2552 O O . VAL A 1 313 ? 0.388 -9.218 26.871 1.00 98.00 313 VAL A O 1
ATOM 2555 N N . ASN A 1 314 ? 2.562 -9.328 26.318 1.00 98.19 314 ASN A N 1
ATOM 2556 C CA . ASN A 1 314 ? 2.975 -10.041 27.527 1.00 98.19 314 ASN A CA 1
ATOM 2557 C C . ASN A 1 314 ? 2.762 -9.206 28.798 1.00 98.19 314 ASN A C 1
ATOM 2559 O O . ASN A 1 314 ? 2.301 -9.741 29.808 1.00 98.19 314 ASN A O 1
ATOM 2563 N N . LEU A 1 315 ? 3.036 -7.900 28.752 1.00 98.44 315 LEU A N 1
ATOM 2564 C CA . LEU A 1 315 ? 2.781 -6.983 29.864 1.00 98.44 315 LEU A CA 1
ATOM 2565 C C . LEU A 1 315 ? 1.284 -6.913 30.185 1.00 98.44 315 LEU A C 1
ATOM 2567 O O . LEU A 1 315 ? 0.894 -7.075 31.341 1.00 98.44 315 LEU A O 1
ATOM 2571 N N . ARG A 1 316 ? 0.440 -6.759 29.158 1.00 98.19 316 ARG A N 1
ATOM 2572 C CA . ARG A 1 316 ? -1.021 -6.742 29.319 1.00 98.19 316 ARG A CA 1
ATOM 2573 C C . ARG A 1 316 ? -1.546 -8.059 29.891 1.00 98.19 316 ARG A C 1
ATOM 2575 O O . ARG A 1 316 ? -2.419 -8.044 30.753 1.00 98.19 316 ARG A O 1
ATOM 2582 N N . LYS A 1 317 ? -0.984 -9.196 29.469 1.00 98.50 317 LYS A N 1
ATOM 2583 C CA . LYS A 1 317 ? -1.321 -10.514 30.028 1.00 98.50 317 LYS A CA 1
ATOM 2584 C C . LYS A 1 317 ? -0.991 -10.601 31.522 1.00 98.50 317 LYS A C 1
ATOM 2586 O O . LYS A 1 317 ? -1.812 -11.094 32.286 1.00 98.50 317 LYS A O 1
ATOM 2591 N N . ARG A 1 318 ? 0.169 -10.088 31.951 1.00 98.50 318 ARG A N 1
ATOM 2592 C CA . ARG A 1 318 ? 0.551 -10.047 33.376 1.00 98.50 318 ARG A CA 1
ATOM 2593 C C . ARG A 1 318 ? -0.361 -9.135 34.199 1.00 98.50 318 ARG A C 1
ATOM 2595 O O . ARG A 1 318 ? -0.733 -9.505 35.304 1.00 98.50 318 ARG A O 1
ATOM 2602 N N . GLN A 1 319 ? -0.746 -7.976 33.661 1.00 98.38 319 GLN A N 1
ATOM 2603 C CA . GLN A 1 319 ? -1.691 -7.069 34.325 1.00 98.38 319 GLN A CA 1
ATOM 2604 C C . GLN A 1 319 ? -3.051 -7.735 34.555 1.00 98.38 319 GLN A C 1
ATOM 2606 O O . GLN A 1 319 ? -3.583 -7.660 35.658 1.00 98.38 319 GLN A O 1
ATOM 2611 N N . LEU A 1 320 ? -3.575 -8.439 33.547 1.00 98.25 320 LEU A N 1
ATOM 2612 C CA . LEU A 1 320 ? -4.832 -9.181 33.675 1.00 98.25 320 LEU A CA 1
ATOM 2613 C C . LEU A 1 320 ? -4.739 -10.293 34.730 1.00 98.25 320 LEU A C 1
ATOM 2615 O O . LEU A 1 320 ? -5.654 -10.438 35.528 1.00 98.25 320 LEU A O 1
ATOM 2619 N N . GLN A 1 321 ? -3.618 -11.019 34.791 1.00 98.44 321 GLN A N 1
ATOM 2620 C CA . GLN A 1 321 ? -3.399 -12.049 35.816 1.00 98.44 321 GLN A CA 1
ATOM 2621 C C . GLN A 1 321 ? -3.347 -11.482 37.242 1.00 98.44 321 GLN A C 1
ATOM 2623 O O . GLN A 1 321 ? -3.774 -12.149 38.179 1.00 98.44 321 GLN A O 1
ATOM 2628 N N . LEU A 1 322 ? -2.813 -10.270 37.431 1.00 98.44 322 LEU A N 1
ATOM 2629 C CA . LEU A 1 322 ? -2.831 -9.605 38.738 1.00 98.44 322 LEU A CA 1
ATOM 2630 C C . LEU A 1 322 ? -4.251 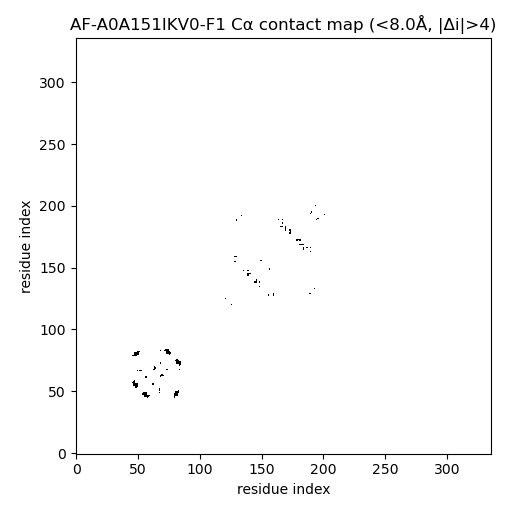-9.174 39.122 1.00 98.44 322 LEU A C 1
ATOM 2632 O O . LEU A 1 322 ? -4.672 -9.432 40.244 1.00 98.44 322 LEU A O 1
ATOM 2636 N N . GLN A 1 323 ? -5.006 -8.599 38.181 1.00 98.38 323 GLN A N 1
ATOM 2637 C CA . GLN A 1 323 ? -6.407 -8.223 38.405 1.00 98.38 323 GLN A CA 1
ATOM 2638 C C . GLN A 1 323 ? -7.296 -9.433 38.722 1.00 98.38 323 GLN A C 1
ATOM 2640 O O . GLN A 1 323 ? -8.167 -9.344 39.580 1.00 98.38 323 GLN A O 1
ATOM 2645 N N . GLU A 1 324 ? -7.071 -10.565 38.054 1.00 98.19 324 GLU A N 1
ATOM 2646 C CA . GLU A 1 324 ? -7.789 -11.816 38.321 1.00 98.19 324 GLU A CA 1
ATOM 2647 C C . GLU A 1 324 ? -7.542 -12.304 39.755 1.00 98.19 324 GLU A C 1
ATOM 2649 O O . GLU A 1 324 ? -8.498 -12.552 40.486 1.00 98.19 324 GLU A O 1
ATOM 2654 N N . LYS A 1 325 ? -6.281 -12.306 40.206 1.00 98.44 325 LYS A N 1
ATOM 2655 C CA . LYS A 1 325 ? -5.922 -12.658 41.590 1.00 98.44 325 LYS A CA 1
ATOM 2656 C C . LYS A 1 325 ? -6.506 -11.700 42.629 1.00 98.44 325 LYS A C 1
ATOM 2658 O O . LYS A 1 325 ? -6.951 -12.139 43.682 1.00 98.44 325 LYS A O 1
ATOM 2663 N N . GLU A 1 326 ? -6.525 -10.396 42.355 1.00 98.00 326 GLU A N 1
ATOM 2664 C CA . GLU A 1 326 ? -7.160 -9.416 43.251 1.00 98.00 326 GLU A CA 1
ATOM 2665 C C . GLU A 1 326 ? -8.670 -9.653 43.389 1.00 98.00 326 GLU A C 1
ATOM 2667 O O . GLU A 1 326 ? -9.239 -9.446 44.462 1.00 98.00 326 GLU A O 1
ATOM 2672 N N . LEU A 1 327 ? -9.331 -10.076 42.308 1.00 97.62 327 LEU A N 1
ATOM 2673 C CA . LEU A 1 327 ? -10.750 -10.423 42.331 1.00 97.62 327 LEU A CA 1
ATOM 2674 C C . LEU A 1 327 ? -11.017 -11.738 43.069 1.00 97.62 327 LEU A C 1
ATOM 2676 O O . LEU A 1 327 ? -12.071 -11.855 43.687 1.00 97.62 327 LEU A O 1
ATOM 2680 N N . GLU A 1 328 ? -10.103 -12.708 43.014 1.00 97.56 328 GLU A N 1
ATOM 2681 C CA . GLU A 1 328 ? -10.187 -13.948 43.798 1.00 97.56 328 GLU A CA 1
ATOM 2682 C C . GLU A 1 328 ? -10.106 -13.658 45.302 1.00 97.56 328 GLU A C 1
ATOM 2684 O O . GLU A 1 328 ? -11.026 -14.018 46.029 1.00 97.56 328 GLU A O 1
ATOM 2689 N N . VAL A 1 329 ? -9.106 -12.888 45.749 1.00 97.81 329 VAL A N 1
ATOM 2690 C CA . VAL A 1 329 ? -8.962 -12.513 47.172 1.00 97.81 329 VAL A CA 1
ATOM 2691 C C . VAL A 1 329 ? -10.202 -11.773 47.691 1.00 97.81 329 VAL A C 1
ATOM 2693 O O . VAL A 1 329 ? -10.727 -12.101 48.749 1.00 97.81 329 VAL A O 1
ATOM 2696 N N . LYS A 1 330 ? -10.748 -10.828 46.910 1.00 97.44 330 LYS A N 1
ATOM 2697 C CA . LYS A 1 330 ? -11.975 -10.100 47.290 1.00 97.44 330 LYS A CA 1
ATOM 2698 C C . LYS A 1 330 ? -13.208 -10.998 47.419 1.00 97.44 330 LYS A C 1
ATOM 2700 O O . LYS A 1 330 ? -14.124 -10.662 48.171 1.00 97.44 330 LYS A O 1
ATOM 2705 N N . LYS A 1 331 ? -13.279 -12.091 46.651 1.00 97.31 331 LYS A N 1
ATOM 2706 C CA . LYS A 1 331 ? -14.383 -13.057 46.746 1.00 97.31 331 LYS A CA 1
ATOM 2707 C C . LYS A 1 331 ? -14.273 -13.886 48.018 1.00 97.31 331 LYS A C 1
ATOM 2709 O O . LYS A 1 331 ? -15.298 -14.079 48.664 1.00 97.31 331 LYS A O 1
ATOM 2714 N N . ASP A 1 332 ? -13.065 -14.313 48.371 1.00 96.94 332 ASP A N 1
ATOM 2715 C CA . ASP A 1 332 ? -12.814 -15.089 49.587 1.00 96.94 332 ASP A CA 1
ATOM 2716 C C . ASP A 1 332 ? -13.120 -14.256 50.845 1.00 96.94 332 ASP A C 1
ATOM 2718 O O . ASP A 1 332 ? -13.815 -14.735 51.741 1.00 96.94 332 ASP A O 1
ATOM 2722 N N . ASP A 1 333 ? -12.726 -12.978 50.861 1.00 96.38 333 ASP A N 1
ATOM 2723 C CA . ASP A 1 333 ? -13.021 -12.047 51.963 1.00 96.38 333 ASP A CA 1
ATOM 2724 C C . ASP A 1 333 ? -14.526 -11.759 52.128 1.00 96.38 333 ASP A C 1
ATOM 2726 O O . ASP A 1 333 ? -14.983 -11.453 53.223 1.00 96.38 333 ASP A O 1
ATOM 2730 N N . SER A 1 334 ? -15.314 -11.840 51.049 1.00 94.38 334 SER A N 1
ATOM 2731 C CA . SER A 1 334 ? -16.765 -11.586 51.096 1.00 94.38 334 SER A CA 1
ATOM 2732 C C . SER A 1 334 ? -17.584 -12.798 51.559 1.00 94.38 334 SER A C 1
ATOM 2734 O O . SER A 1 334 ? -18.797 -12.679 51.732 1.00 94.38 334 SER A O 1
ATOM 2736 N N . GLN A 1 335 ? -16.963 -13.977 51.673 1.00 91.88 335 GLN A N 1
ATOM 2737 C CA . GLN A 1 335 ? -17.623 -15.217 52.099 1.00 91.88 335 GLN A CA 1
ATOM 2738 C C . GLN A 1 335 ? -17.413 -15.545 53.585 1.00 91.88 335 GLN A C 1
ATOM 2740 O O . GLN A 1 335 ? -18.063 -16.466 54.085 1.00 91.88 335 GLN A O 1
ATOM 2745 N N . GLN A 1 336 ? -16.530 -14.817 54.273 1.00 83.44 336 GLN A N 1
ATOM 2746 C CA . GLN A 1 336 ? -16.369 -14.846 55.732 1.00 83.44 336 GLN A CA 1
ATOM 2747 C C . GLN A 1 336 ? -17.276 -13.810 56.390 1.00 83.44 336 GLN A C 1
ATOM 2749 O O . GLN A 1 336 ? -17.789 -14.123 57.489 1.00 83.44 336 GLN A O 1
#

Solvent-accessible surface area (backbone atoms only — not comparable to full-atom values): 22954 Å² total; per-residue (Å²): 139,84,82,87,81,82,89,90,78,86,83,75,94,77,81,84,83,87,72,99,66,93,78,86,80,79,80,86,81,87,80,90,81,93,78,92,87,84,88,93,85,86,87,73,91,74,63,29,32,34,68,87,80,65,49,75,39,87,47,77,87,50,48,64,72,35,87,94,30,60,95,51,70,75,44,71,53,97,80,46,33,34,43,65,79,77,77,73,70,82,76,81,78,79,84,86,79,91,81,88,83,89,84,88,81,92,79,88,80,93,84,78,82,71,71,73,68,78,73,78,75,47,71,67,56,54,51,52,51,50,52,54,48,59,76,45,46,83,43,53,78,40,73,78,47,26,51,57,52,45,63,78,41,50,92,48,49,67,56,55,52,51,52,50,52,52,48,50,52,31,52,59,41,56,70,41,86,91,54,82,73,59,86,54,98,63,40,67,64,49,41,64,68,51,57,76,37,55,75,66,53,56,70,76,68,62,90,60,92,68,81,79,79,79,87,77,90,76,84,91,84,86,80,87,82,89,81,89,78,89,84,80,88,81,84,89,81,89,82,82,88,84,84,82,80,92,77,90,80,90,80,87,88,90,80,88,82,88,75,84,76,75,74,72,79,73,95,57,67,67,63,57,53,50,52,52,51,54,51,52,53,50,54,51,52,54,49,54,54,51,50,51,51,53,49,52,53,51,51,51,55,50,51,54,50,53,50,54,52,50,51,52,52,53,51,52,50,52,52,51,54,50,54,52,52,54,53,49,53,56,52,58,65,72,74,111

Sequence (336 aa):
MWYRINDNNPIKISDLKTSIYVRLKMEIPTESSTNVFNNIFSKANDSLTCKHCKEMIDSFDVVPQHRCFIGKDVFMDANQTLFKIEEADDNQWHMINENNPLENEMTLSEKNDIKKSNAVWNKYSILAVLSLYEANLHMLDNPKKKTKVWTAISDIRWKINALMKKYKKCVDNNAKSGRNPISFEYYDQMEDIFGKNKEAFVINSYTRSFNLPKKTTINPALKTKTTEIQSKVPVVAECHPSVSGTRMLQIDNPKVSINKKRARPQHGTGSNNAKVKLQLEKQWLEHLQSEKKRQIQRDVRLAELFEKKTEAVNLRKRQLQLQEKELEVKKDDSQQ

Mean predicted aligned error: 21.73 Å

Secondary structure (DSSP, 8-state):
------------TT----------------S--------S--S----EEETTT--EES-GGGGGGSTTTTTS-EEE-TTSEEEE-----GGGSS----------------------------HHHHHHHHHHHHHTHHHHSSHHHHHHHHHHTGGGHHHHHHHHHHHHHHHHHHHSTTSPPPP-TTHHHHIIIIITTHHHHHHHT--S---PPP----------------------------------------------------S-HHHHHHHHHHHHHHHHHHHHHHHHHHHHHHHHHHHHHHHHHHHHHHHHHHHHHHHHHHHHHHHHHT--

Organism: NCBI:txid456900

pLDDT: mean 71.08, std 25.06, range [22.55, 98.5]

Foldseek 3Di:
DDDDDDDDDDDDPPPDDDDDDPFDDDDDDPDDDDDDDDDDDDDDQLFAAEPPPRDTDRDPVCQCVDPQDPVFGWHADPSSYIDGDDPPPPPPPPDDDDDDDDDDDDDDDDDDPPVPPVPVCDPVNVVVLLVLCLVCVVLCVDPVSVVVSCVVVVVCVVVVVVVVVVLVVQVVQVVDPPDDRDDDPCNVSCCVRVVVCVPVVVVVPPPPDDDDDDDDDDDDDDDDDDDDDDDDDDDDDDDDDDDDDDDDDDDDDDDDDDDPPPPDPPPDPVVVVVVVVVVVVVVVVVVVVVVVVVVVVVVVVVVVVVVVVVVVVVVVVVVVVVVVVVVVVVVVVVVD